Protein AF-0000000084918930 (afdb_homodimer)

Secondary structure (DSSP, 8-state):
----EEEETTEEEE--GGG--HHHHHHHHHHH-STTTT--HHHHHHHHHTSEEEEEEETTEEEEEEEEEE-SSSEEEEEEEEE-GGG-SSSHHHHHHHHHHT-GGG-S-SEEEEE-SS-HHHHHTTT-EE-S-GGGEEEEE-TTTTTGGG-/----EEEETTEEEE--GGG--HHHHHHHHHHH-STTTT--HHHHHHHHHTSEEEEEEETTEEEEEEEEEE-SSSEEEEEEEEE-GGG-SSSHHHHHHHHHHT-GGG-S-SEEEEE-SS-HHHHHTTT-EE-S-GGGEEEEE-TTTTTSTT-

Solvent-accessible surface area (backbone atoms only — not comparable to full-atom values): 16705 Å² total; per-residue (Å²): 130,85,73,48,75,51,74,59,89,63,31,36,40,30,41,47,72,86,72,56,51,61,66,61,53,44,53,45,38,27,70,71,36,84,92,37,42,44,48,49,66,68,46,50,52,43,29,56,72,40,34,54,44,38,37,29,24,51,80,84,38,76,43,30,35,34,38,34,36,49,24,54,30,44,44,36,37,50,43,75,68,48,63,42,76,92,62,58,93,69,58,53,65,59,52,53,51,48,54,55,65,63,32,80,62,55,48,76,41,34,30,37,38,38,70,50,88,83,54,62,74,64,44,44,75,73,60,32,36,69,55,89,60,51,83,31,35,35,30,32,76,38,95,58,63,42,63,71,76,75,116,132,84,73,48,74,51,75,58,88,63,31,38,40,32,41,48,71,85,72,55,50,61,66,60,53,44,53,45,36,27,70,72,36,85,91,39,41,46,50,48,66,68,46,51,51,43,28,56,73,41,34,55,44,37,38,28,25,50,81,84,38,77,43,31,35,34,36,34,37,48,24,54,30,42,43,36,36,50,42,76,70,49,62,42,76,93,61,58,92,69,59,53,66,60,52,52,51,50,55,56,65,63,33,81,63,57,49,76,41,33,31,37,38,36,71,49,88,81,54,61,73,64,43,44,76,73,60,32,36,68,55,89,60,50,82,31,36,34,29,33,75,38,94,61,64,44,64,68,80,72,118

InterPro domains:
  IPR000182 GNAT domain [PF13508] (56-130)
  IPR000182 GNAT domain [PS51186] (11-143)
  IPR016181 Acyl-CoA N-acyltransferase [SSF55729] (35-138)
  IPR053144 Putative Acetyltransferase Butenolide Biosynthesis [PTHR43233] (9-144)

pLDDT: mean 95.95, std 8.62, range [33.34, 98.94]

Foldseek 3Di:
DDKDWDDDVQKIKIQPLVLDPLVVLCVCQCPPDQQRPLPDSVNSVVQSVQWRKIFMDGNSHTFWIKTWHDPLAAEIEIDSTDGHPVPPPPCVSLVRVVCVLPPPSNPNYNYYDYDDDPPPVSCVVVVDDPDPCCVVDDDDDDSCPNVPPPD/DDKDWDDDVQKIKIQPLVLDPLVVLCVCQCPPDQQRPLPDSVNSVVQSVQWRKIFMDGNSHTFWIKTWHDPLAAEIEIDSTDGHPVPPPPCVSLVRVVCVLPPPSNPNYNDYDYDDDPPPVSCVVVVDDPDPCCVVDDDDDDSCPNVPPPD

Structure (mmCIF, N/CA/C/O backbone):
data_AF-0000000084918930-model_v1
#
loop_
_entity.id
_entity.type
_entity.pdbx_description
1 polymer 'GCN5-related N-acetyltransferase'
#
loop_
_atom_site.group_PDB
_atom_site.id
_atom_site.type_symbol
_atom_site.label_atom_id
_atom_site.label_alt_id
_atom_site.label_comp_id
_atom_site.label_asym_id
_atom_site.label_entity_id
_atom_site.label_seq_id
_atom_site.pdbx_PDB_ins_code
_atom_site.Cartn_x
_atom_site.Cartn_y
_atom_site.Cartn_z
_atom_site.occupancy
_atom_site.B_iso_or_equiv
_atom_site.auth_seq_id
_atom_site.auth_comp_id
_atom_site.auth_asym_id
_atom_site.auth_atom_id
_atom_site.pdbx_PDB_model_num
ATOM 1 N N . MET A 1 1 ? 4.453 2.381 -16.953 1 89.06 1 MET A N 1
ATOM 2 C CA . MET A 1 1 ? 5.703 1.706 -16.609 1 89.06 1 MET A CA 1
ATOM 3 C C . MET A 1 1 ? 6.109 0.72 -17.703 1 89.06 1 MET A C 1
ATOM 5 O O . MET A 1 1 ? 5.254 0.056 -18.297 1 89.06 1 MET A O 1
ATOM 9 N N . LYS A 1 2 ? 7.41 0.603 -17.906 1 93.94 2 LYS A N 1
ATOM 10 C CA . LYS A 1 2 ? 7.902 -0.313 -18.922 1 93.94 2 LYS A CA 1
ATOM 11 C C . LYS A 1 2 ? 7.66 -1.766 -18.531 1 93.94 2 LYS A C 1
ATOM 13 O O . LYS A 1 2 ? 7.902 -2.15 -17.375 1 93.94 2 LYS A O 1
ATOM 18 N N . VAL A 1 3 ? 7.133 -2.498 -19.484 1 97.25 3 VAL A N 1
ATOM 19 C CA . VAL A 1 3 ? 6.922 -3.926 -19.266 1 97.25 3 VAL A CA 1
ATOM 20 C C . VAL A 1 3 ? 8.273 -4.633 -19.125 1 97.25 3 VAL A C 1
ATOM 22 O O . VAL A 1 3 ? 9.203 -4.348 -19.891 1 97.25 3 VAL A O 1
ATOM 25 N N . ARG A 1 4 ? 8.328 -5.531 -18.156 1 98.19 4 ARG A N 1
ATOM 26 C CA . ARG A 1 4 ? 9.523 -6.34 -17.953 1 98.19 4 ARG A CA 1
ATOM 27 C C . ARG A 1 4 ? 9.195 -7.828 -18.047 1 98.19 4 ARG A C 1
ATOM 29 O O . ARG A 1 4 ? 8.156 -8.273 -17.578 1 98.19 4 ARG A O 1
ATOM 36 N N . GLU A 1 5 ? 10.117 -8.539 -18.688 1 98.12 5 GLU A N 1
ATOM 37 C CA . GLU A 1 5 ? 9.953 -9.984 -18.828 1 98.12 5 GLU A CA 1
ATOM 38 C C . GLU A 1 5 ? 11.289 -10.703 -18.703 1 98.12 5 GLU A C 1
ATOM 40 O O . GLU A 1 5 ? 12.312 -10.211 -19.188 1 98.12 5 GLU A O 1
ATOM 45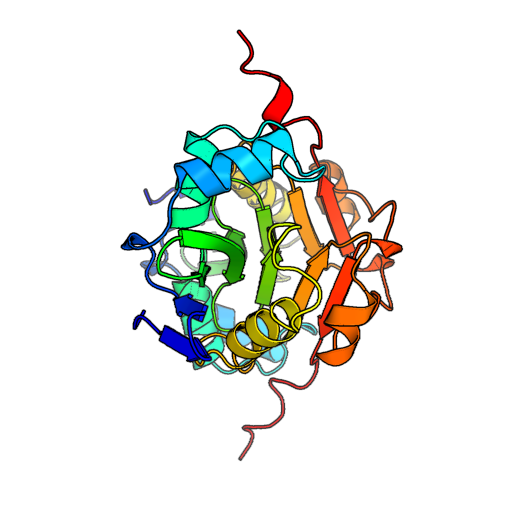 N N . THR A 1 6 ? 11.32 -11.828 -18.047 1 98.5 6 THR A N 1
ATOM 46 C CA . THR A 1 6 ? 12.484 -12.695 -17.922 1 98.5 6 THR A CA 1
ATOM 47 C C . THR A 1 6 ? 12.102 -14.156 -18.172 1 98.5 6 THR A C 1
ATOM 49 O O . THR A 1 6 ? 10.945 -14.531 -17.984 1 98.5 6 THR A O 1
ATOM 52 N N . HIS A 1 7 ? 13.062 -14.922 -18.578 1 98.25 7 HIS A N 1
ATOM 53 C CA . HIS A 1 7 ? 12.805 -16.312 -18.953 1 98.25 7 HIS A CA 1
ATOM 54 C C . HIS A 1 7 ? 13.82 -17.25 -18.312 1 98.25 7 HIS A C 1
ATOM 56 O O . HIS A 1 7 ? 14.992 -16.891 -18.172 1 98.25 7 HIS A O 1
ATOM 62 N N . ARG A 1 8 ? 13.32 -18.375 -17.891 1 97.75 8 ARG A N 1
ATOM 63 C CA . ARG A 1 8 ? 14.102 -19.547 -17.484 1 97.75 8 ARG A CA 1
ATOM 64 C C . ARG A 1 8 ? 13.539 -20.812 -18.109 1 97.75 8 ARG A C 1
ATOM 66 O O . ARG A 1 8 ? 12.57 -21.391 -17.594 1 97.75 8 ARG A O 1
ATOM 73 N N . ASN A 1 9 ? 14.211 -21.219 -19.219 1 96.69 9 ASN A N 1
ATOM 74 C CA . ASN A 1 9 ? 13.656 -22.344 -19.969 1 96.69 9 ASN A CA 1
ATOM 75 C C . ASN A 1 9 ? 12.227 -22.062 -20.438 1 96.69 9 ASN A C 1
ATOM 77 O O . ASN A 1 9 ? 11.984 -21.078 -21.156 1 96.69 9 ASN A O 1
ATOM 81 N N . ASP A 1 10 ? 11.258 -22.938 -19.984 1 97.75 10 ASP A N 1
ATOM 82 C CA . ASP A 1 10 ? 9.875 -22.812 -20.438 1 97.75 10 ASP A CA 1
ATOM 83 C C . ASP A 1 10 ? 9.07 -21.906 -19.516 1 97.75 10 ASP A C 1
ATOM 85 O O . ASP A 1 10 ? 7.859 -21.75 -19.688 1 97.75 10 ASP A O 1
ATOM 89 N N . TYR A 1 11 ? 9.766 -21.312 -18.594 1 98.75 11 TYR A N 1
ATOM 90 C CA . TYR A 1 11 ? 9.102 -20.438 -17.625 1 98.75 11 TYR A CA 1
ATOM 91 C C . TYR A 1 11 ? 9.312 -18.984 -17.984 1 98.75 11 TYR A C 1
ATOM 93 O O . TYR A 1 11 ? 10.383 -18.609 -18.469 1 98.75 11 TYR A O 1
ATOM 101 N N . THR A 1 12 ? 8.258 -18.141 -17.781 1 98.81 12 THR A N 1
ATOM 102 C CA . THR A 1 12 ? 8.32 -16.703 -18.016 1 98.81 12 THR A CA 1
ATOM 103 C C . THR A 1 12 ? 7.742 -15.938 -16.828 1 98.81 12 THR A C 1
ATOM 105 O O . THR A 1 12 ? 6.707 -16.328 -16.281 1 98.81 12 THR A O 1
ATOM 108 N N . ILE A 1 13 ? 8.414 -14.93 -16.359 1 98.88 13 ILE A N 1
ATOM 109 C CA . ILE A 1 13 ? 7.836 -13.93 -15.477 1 98.88 13 ILE A CA 1
ATOM 110 C C . ILE A 1 13 ? 7.633 -12.625 -16.25 1 98.88 13 ILE A C 1
ATOM 112 O O . ILE A 1 13 ? 8.531 -12.172 -16.969 1 98.88 13 ILE A O 1
ATOM 116 N N . SER A 1 14 ? 6.461 -12.039 -16.188 1 98.88 14 SER A N 1
ATOM 117 C CA . SER A 1 14 ? 6.156 -10.828 -16.938 1 98.88 14 SER A CA 1
ATOM 118 C C . SER A 1 14 ? 5.34 -9.844 -16.109 1 98.88 14 SER A C 1
ATOM 120 O O . SER A 1 14 ? 4.461 -10.25 -15.352 1 98.88 14 SER A O 1
ATOM 122 N N . THR A 1 15 ? 5.613 -8.531 -16.312 1 98.88 15 THR A N 1
ATOM 123 C CA . THR A 1 15 ? 4.816 -7.496 -15.672 1 98.88 15 THR A CA 1
ATOM 124 C C . THR A 1 15 ? 3.736 -6.977 -16.609 1 98.88 15 THR A C 1
ATOM 126 O O . THR A 1 15 ? 3.053 -6 -16.297 1 98.88 15 THR A O 1
ATOM 129 N N . ASP A 1 16 ? 3.602 -7.625 -17.812 1 98.19 16 ASP A N 1
ATOM 130 C CA . ASP A 1 16 ? 2.59 -7.215 -18.781 1 98.19 16 ASP A CA 1
ATOM 131 C C . ASP A 1 16 ? 1.189 -7.598 -18.312 1 98.19 16 ASP A C 1
ATOM 133 O O . ASP A 1 16 ? 0.817 -8.773 -18.344 1 98.19 16 ASP A O 1
ATOM 137 N N . LYS A 1 17 ? 0.455 -6.625 -17.969 1 97.19 17 LYS A N 1
ATOM 138 C CA . LYS A 1 17 ? -0.888 -6.848 -17.438 1 97.19 17 LYS A CA 1
ATOM 139 C C . LYS A 1 17 ? -1.775 -7.543 -18.469 1 97.19 17 LYS A C 1
ATOM 141 O O . LYS A 1 17 ? -2.68 -8.297 -18.109 1 97.19 17 LYS A O 1
ATOM 146 N N . ASN A 1 18 ? -1.502 -7.367 -19.703 1 97.06 18 ASN A N 1
ATOM 147 C CA . ASN A 1 18 ? -2.328 -7.926 -20.781 1 97.06 18 ASN A CA 1
ATOM 148 C C . ASN A 1 18 ? -2.08 -9.422 -20.953 1 97.06 18 ASN A C 1
ATOM 150 O O . ASN A 1 18 ? -2.859 -10.109 -21.609 1 97.06 18 ASN A O 1
ATOM 154 N N . LYS A 1 19 ? -1.06 -9.922 -20.391 1 98.06 19 LYS A N 1
ATOM 155 C CA . LYS A 1 19 ? -0.748 -11.344 -20.469 1 98.06 19 LYS A CA 1
ATOM 156 C C . LYS A 1 19 ? -1.455 -12.133 -19.375 1 98.06 19 LYS A C 1
ATOM 158 O O . LYS A 1 19 ? -1.524 -13.359 -19.438 1 98.06 19 LYS A O 1
ATOM 163 N N . LEU A 1 20 ? -1.936 -11.453 -18.406 1 98.88 20 LEU A N 1
ATOM 164 C CA . LEU A 1 20 ? -2.518 -12.125 -17.25 1 98.88 20 LEU A CA 1
ATOM 165 C C . LEU A 1 20 ? -3.775 -12.891 -17.625 1 98.88 20 LEU A C 1
ATOM 167 O O . LEU A 1 20 ? -4.621 -12.375 -18.359 1 98.88 20 LEU A O 1
ATOM 171 N N . ASP A 1 21 ? -3.865 -14.086 -17.25 1 98.81 21 ASP A N 1
ATOM 172 C CA . ASP A 1 21 ? -5.117 -14.836 -17.281 1 98.81 21 ASP A CA 1
ATOM 173 C C . ASP A 1 21 ? -5.961 -14.547 -16.047 1 98.81 21 ASP A C 1
ATOM 175 O O . ASP A 1 21 ? -5.977 -15.328 -15.102 1 98.81 21 ASP A O 1
ATOM 179 N N . VAL A 1 22 ? -6.734 -13.508 -16.156 1 98.81 22 VAL A N 1
ATOM 180 C CA . VAL A 1 22 ? -7.438 -12.961 -15 1 98.81 22 VAL A CA 1
ATOM 181 C C . VAL A 1 22 ? -8.414 -14 -14.453 1 98.81 22 VAL A C 1
ATOM 183 O O . VAL A 1 22 ? -8.562 -14.133 -13.234 1 98.81 2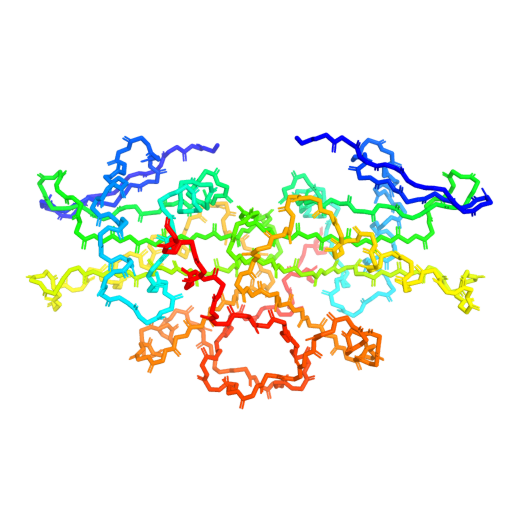2 VAL A O 1
ATOM 186 N N . LEU A 1 23 ? -9.023 -14.742 -15.297 1 98.62 23 LEU A N 1
ATOM 187 C CA . LEU A 1 23 ? -9.984 -15.75 -14.852 1 98.62 23 LEU A CA 1
ATOM 188 C C . LEU A 1 23 ? -9.289 -16.859 -14.078 1 98.62 23 LEU A C 1
ATOM 190 O O . LEU A 1 23 ? -9.805 -17.344 -13.062 1 98.62 23 LEU A O 1
ATOM 194 N N . SER A 1 24 ? -8.141 -17.312 -14.531 1 98.62 24 SER A N 1
ATOM 195 C CA . SER A 1 24 ? -7.387 -18.344 -13.812 1 98.62 24 SER A CA 1
ATOM 196 C C . SER A 1 24 ? -6.902 -17.828 -12.461 1 98.62 24 SER A C 1
ATOM 198 O O . SER A 1 24 ? -6.945 -18.547 -11.469 1 98.62 24 SER A O 1
ATOM 200 N N . ILE A 1 25 ? -6.422 -16.609 -12.398 1 98.88 25 ILE A N 1
ATOM 201 C CA . ILE A 1 25 ? -6.004 -15.984 -11.141 1 98.88 25 ILE A CA 1
ATOM 202 C C . ILE A 1 25 ? -7.191 -15.914 -10.188 1 98.88 25 ILE A C 1
ATOM 204 O O . ILE A 1 25 ? -7.078 -16.281 -9.008 1 98.88 25 ILE A O 1
ATOM 208 N N . HIS A 1 26 ? -8.328 -15.469 -10.766 1 98.81 26 HIS A N 1
ATOM 209 C CA . HIS A 1 26 ? -9.539 -15.367 -9.961 1 98.81 26 HIS A CA 1
ATOM 210 C C . HIS A 1 26 ? -9.93 -16.719 -9.383 1 98.81 26 HIS A C 1
ATOM 212 O O . HIS A 1 26 ? -10.227 -16.828 -8.188 1 98.81 26 HIS A O 1
ATOM 218 N N . LYS A 1 27 ? -9.945 -17.734 -10.219 1 98.44 27 LYS A N 1
ATOM 219 C CA . LYS A 1 27 ? -10.32 -19.078 -9.797 1 98.44 27 LYS A CA 1
ATOM 220 C C . LYS A 1 27 ? -9.445 -19.547 -8.641 1 98.44 27 LYS A C 1
ATOM 222 O O . LYS A 1 27 ? -9.945 -20.094 -7.652 1 98.44 27 LYS A O 1
ATOM 227 N N . PHE A 1 28 ? -8.203 -19.359 -8.758 1 98.56 28 PHE A N 1
ATOM 228 C CA . PHE A 1 28 ? -7.285 -19.812 -7.715 1 98.56 28 PHE A CA 1
ATOM 229 C C . PHE A 1 28 ? -7.496 -19.016 -6.434 1 98.56 28 PHE A C 1
ATOM 231 O O . PHE A 1 28 ? -7.703 -19.594 -5.363 1 98.56 28 PHE A O 1
ATOM 238 N N . LEU A 1 29 ? -7.488 -17.641 -6.504 1 98.25 29 LEU A N 1
ATOM 239 C CA . LEU A 1 29 ? -7.582 -16.781 -5.324 1 98.25 29 LEU A CA 1
ATOM 240 C C . LEU A 1 29 ? -8.93 -16.969 -4.629 1 98.25 29 LEU A C 1
ATOM 242 O O . LEU A 1 29 ? -8.984 -17.109 -3.406 1 98.25 29 LEU A O 1
ATOM 246 N N . ALA A 1 30 ? -9.977 -17.047 -5.371 1 97.88 30 ALA A N 1
ATOM 247 C CA . ALA A 1 30 ? -11.336 -17.078 -4.824 1 97.88 30 ALA A CA 1
ATOM 248 C C . ALA A 1 30 ? -11.625 -18.438 -4.18 1 97.88 30 ALA A C 1
ATOM 250 O O . ALA A 1 30 ? -12.438 -18.516 -3.256 1 97.88 30 ALA A O 1
ATOM 251 N N . ASN A 1 31 ? -10.844 -19.484 -4.652 1 97.38 31 ASN A N 1
ATOM 252 C CA . ASN A 1 31 ? -11.289 -20.812 -4.242 1 97.38 31 ASN A CA 1
ATOM 253 C C . ASN A 1 31 ? -10.195 -21.562 -3.488 1 97.38 31 ASN A C 1
ATOM 255 O O . ASN A 1 31 ? -10.461 -22.562 -2.812 1 97.38 31 ASN A O 1
ATOM 259 N N . GLN A 1 32 ? -9.016 -21.109 -3.576 1 96.31 32 GLN A N 1
ATOM 260 C CA . GLN A 1 32 ? -7.941 -21.953 -3.045 1 96.31 32 GLN A CA 1
ATOM 261 C C . GLN A 1 32 ? -7.098 -21.172 -2.033 1 96.31 32 GLN A C 1
ATOM 263 O O . GLN A 1 32 ? -6.082 -21.688 -1.55 1 96.31 32 GLN A O 1
ATOM 268 N N . THR A 1 33 ? -7.469 -19.984 -1.739 1 94.56 33 THR A N 1
ATOM 269 C CA . THR A 1 33 ? -6.711 -19.219 -0.756 1 94.56 33 THR A CA 1
ATOM 270 C C . THR A 1 33 ? -7.609 -18.781 0.396 1 94.56 33 THR A C 1
ATOM 272 O O . THR A 1 33 ? -8.797 -18.531 0.201 1 94.56 33 THR A O 1
ATOM 275 N N . ASP A 1 34 ? -7.043 -18.625 1.544 1 91.38 34 ASP A N 1
ATOM 276 C CA . ASP A 1 34 ? -7.777 -18.156 2.717 1 91.38 34 ASP A CA 1
ATOM 277 C C . ASP A 1 34 ? -7.949 -16.641 2.697 1 91.38 34 ASP A C 1
ATOM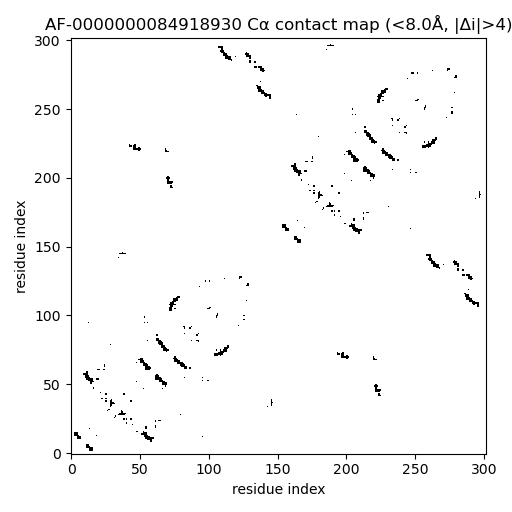 279 O O . ASP A 1 34 ? -9.008 -16.125 3.049 1 91.38 34 ASP A O 1
ATOM 283 N N . TRP A 1 35 ? -7.008 -15.891 2.188 1 91.62 35 TRP A N 1
ATOM 284 C CA . TRP A 1 35 ? -6.988 -14.438 2.301 1 91.62 35 TRP A CA 1
ATOM 285 C C . TRP A 1 35 ? -7.887 -13.797 1.246 1 91.62 35 TRP A C 1
ATOM 287 O O . TRP A 1 35 ? -8.344 -12.664 1.415 1 91.62 35 TRP A O 1
ATOM 297 N N . ALA A 1 36 ? -8.117 -14.492 0.178 1 95.75 36 ALA A N 1
ATOM 298 C CA . ALA A 1 36 ? -8.883 -13.898 -0.909 1 95.75 36 ALA A CA 1
ATOM 299 C C . ALA A 1 36 ? -10.094 -14.766 -1.264 1 95.75 36 ALA A C 1
ATOM 301 O O . ALA A 1 36 ? -10.656 -14.641 -2.355 1 95.75 36 ALA A O 1
ATOM 302 N N . ASN A 1 37 ? -10.422 -15.641 -0.371 1 96.44 37 ASN A N 1
ATOM 303 C CA . ASN A 1 37 ? -11.547 -16.547 -0.614 1 96.44 37 ASN A CA 1
ATOM 304 C C . ASN A 1 37 ? -12.82 -15.773 -0.944 1 96.44 37 ASN A C 1
ATOM 306 O O . ASN A 1 37 ? -13.203 -14.859 -0.215 1 96.44 37 ASN A O 1
ATOM 310 N N . GLY A 1 38 ? -13.398 -16.062 -2.096 1 97.44 38 GLY A N 1
ATOM 311 C CA . GLY A 1 38 ? -14.664 -15.461 -2.486 1 97.44 38 GLY A CA 1
ATOM 312 C C . GLY A 1 38 ? -14.5 -14.078 -3.096 1 97.44 38 GLY A C 1
ATOM 313 O O . GLY A 1 38 ? -15.484 -13.383 -3.352 1 97.44 38 GLY A O 1
ATOM 314 N N . ILE A 1 39 ? -13.32 -13.625 -3.385 1 98.12 39 ILE A N 1
ATOM 315 C CA . ILE A 1 39 ? -13.117 -12.297 -3.957 1 98.12 39 ILE A CA 1
ATOM 316 C C . ILE A 1 39 ? -13.922 -12.164 -5.246 1 98.12 39 ILE A C 1
ATOM 318 O O . ILE A 1 39 ? -13.828 -13.008 -6.137 1 98.12 39 ILE A O 1
ATOM 322 N N . PRO A 1 40 ? -14.742 -11.141 -5.32 1 98.38 40 PRO A N 1
ATOM 323 C CA . PRO A 1 40 ? -15.469 -10.93 -6.574 1 98.38 40 PRO A CA 1
ATOM 324 C C . PRO A 1 40 ? -14.539 -10.641 -7.75 1 98.38 40 PRO A C 1
ATOM 326 O O . PRO A 1 40 ? -13.5 -9.992 -7.578 1 98.38 40 PRO A O 1
ATOM 329 N N . LEU A 1 41 ? -14.93 -11.062 -8.906 1 98.31 41 LEU A N 1
ATOM 330 C CA . LEU A 1 41 ? -14.125 -10.883 -10.109 1 98.31 41 LEU A CA 1
ATOM 331 C C . LEU A 1 41 ? -13.844 -9.406 -10.352 1 98.31 41 LEU A C 1
ATOM 333 O O . LEU A 1 41 ? -12.711 -9.031 -10.688 1 98.31 41 LEU A O 1
ATOM 337 N N . ASN A 1 42 ? -14.852 -8.57 -10.141 1 98.25 42 ASN A N 1
ATOM 338 C CA . ASN A 1 42 ? -14.664 -7.145 -10.383 1 98.25 42 ASN A CA 1
ATOM 339 C C . ASN A 1 42 ? -13.68 -6.527 -9.391 1 98.25 42 ASN A C 1
ATOM 341 O O . ASN A 1 42 ? -12.922 -5.625 -9.742 1 98.25 42 ASN A O 1
ATOM 345 N N . THR A 1 43 ? -13.703 -6.969 -8.156 1 98.44 43 THR A N 1
ATOM 346 C CA . THR A 1 43 ? -12.734 -6.527 -7.156 1 98.44 43 THR A CA 1
ATOM 347 C C . THR A 1 43 ? -11.312 -6.891 -7.578 1 98.44 43 THR A C 1
ATOM 349 O O . THR A 1 43 ? -10.414 -6.055 -7.527 1 98.44 43 THR A O 1
ATOM 352 N N . LEU A 1 44 ? -11.148 -8.125 -8.023 1 98.69 44 LEU A N 1
ATOM 353 C CA . LEU A 1 44 ? -9.836 -8.57 -8.477 1 98.69 44 LEU A CA 1
ATOM 354 C C . LEU A 1 44 ? -9.375 -7.758 -9.68 1 98.69 44 LEU A C 1
ATOM 356 O O . LEU A 1 44 ? -8.219 -7.332 -9.742 1 98.69 44 LEU A O 1
ATOM 360 N N . LYS A 1 45 ? -10.258 -7.523 -10.625 1 98.69 45 LYS A N 1
ATOM 361 C CA . LYS A 1 45 ? -9.906 -6.75 -11.812 1 98.69 45 LYS A CA 1
ATOM 362 C C . LYS A 1 45 ? -9.438 -5.348 -11.438 1 98.69 45 LYS A C 1
ATOM 364 O O . LYS A 1 45 ? -8.422 -4.867 -11.953 1 98.69 45 LYS A O 1
ATOM 369 N N . THR A 1 46 ? -10.156 -4.715 -10.555 1 98.5 46 THR A N 1
ATOM 370 C CA . THR A 1 46 ? -9.766 -3.387 -10.086 1 98.5 46 THR A CA 1
ATOM 371 C C . THR A 1 46 ? -8.414 -3.434 -9.383 1 98.5 46 THR A C 1
ATOM 373 O O . THR A 1 46 ? -7.574 -2.553 -9.578 1 98.5 46 THR A O 1
ATOM 376 N N . SER A 1 47 ? -8.234 -4.48 -8.539 1 98.62 47 SER A N 1
ATOM 377 C CA . SER A 1 47 ? -6.969 -4.613 -7.824 1 98.62 47 SER A CA 1
ATOM 378 C C . SER A 1 47 ? -5.805 -4.777 -8.797 1 98.62 47 SER A C 1
ATOM 380 O O . SER A 1 47 ? -4.75 -4.16 -8.617 1 98.62 47 SER A O 1
ATOM 382 N N . ILE A 1 48 ? -5.977 -5.582 -9.828 1 98.62 48 ILE A N 1
ATOM 383 C CA . ILE A 1 48 ? -4.949 -5.809 -10.844 1 98.62 48 ILE A CA 1
ATOM 384 C C . ILE A 1 48 ? -4.652 -4.508 -11.578 1 98.62 48 ILE A C 1
ATOM 386 O O . ILE A 1 48 ? -3.488 -4.16 -11.789 1 98.62 48 ILE A O 1
ATOM 390 N N . GLU A 1 49 ? -5.684 -3.729 -11.875 1 98.19 49 GLU A N 1
ATOM 391 C CA . GLU A 1 49 ? -5.543 -2.488 -12.633 1 98.19 49 GLU A CA 1
ATOM 392 C C . GLU A 1 49 ? -4.73 -1.456 -11.852 1 98.19 49 GLU A C 1
ATOM 394 O O . GLU A 1 49 ? -4.062 -0.606 -12.445 1 98.19 49 GLU A O 1
ATOM 399 N N . ASN A 1 50 ? -4.754 -1.553 -10.586 1 98.19 50 ASN A N 1
ATOM 400 C CA . ASN A 1 50 ? -4.148 -0.516 -9.75 1 98.19 50 ASN A CA 1
ATOM 401 C C . ASN A 1 50 ? -2.955 -1.051 -8.969 1 98.19 50 ASN A C 1
ATOM 403 O O . ASN A 1 50 ? -2.643 -0.55 -7.887 1 98.19 50 ASN A O 1
ATOM 407 N N . SER A 1 51 ? -2.334 -2.076 -9.5 1 98.56 51 SER A N 1
ATOM 408 C CA . SER A 1 51 ? -1.14 -2.67 -8.906 1 98.56 51 SER A CA 1
ATOM 409 C C . SER A 1 51 ? -0.074 -2.939 -9.969 1 98.56 51 SER A C 1
ATOM 411 O O . SER A 1 51 ? -0.359 -2.902 -11.164 1 98.56 51 SER A O 1
ATOM 413 N N . LEU A 1 52 ? 1.184 -3.059 -9.523 1 98.75 52 LEU A N 1
ATOM 414 C CA . LEU A 1 52 ? 2.219 -3.689 -10.336 1 98.75 52 LEU A CA 1
ATOM 415 C C . LEU A 1 52 ? 2.143 -5.211 -10.227 1 98.75 52 LEU A C 1
ATOM 417 O O . LEU A 1 52 ? 2.277 -5.766 -9.133 1 98.75 52 LEU A O 1
ATOM 421 N N . ASN A 1 53 ? 1.887 -5.84 -11.367 1 98.88 53 ASN A N 1
ATOM 422 C CA . ASN A 1 53 ? 1.608 -7.27 -11.375 1 98.88 53 ASN A CA 1
ATOM 423 C C . ASN A 1 53 ? 2.779 -8.07 -11.945 1 98.88 53 ASN A C 1
ATOM 425 O O . ASN A 1 53 ? 3.424 -7.633 -12.898 1 98.88 53 ASN A O 1
ATOM 429 N N . PHE A 1 54 ? 3.002 -9.219 -11.375 1 98.94 54 PHE A N 1
ATOM 430 C CA . PHE A 1 54 ? 3.945 -10.211 -11.875 1 98.94 54 PHE A CA 1
ATOM 431 C C . PHE A 1 54 ? 3.242 -11.539 -12.148 1 98.94 54 PHE A C 1
ATOM 433 O O . PHE A 1 54 ? 2.805 -12.219 -11.219 1 98.94 54 PHE A O 1
ATOM 440 N N . GLY A 1 55 ? 3.105 -11.82 -13.391 1 98.88 55 GLY A N 1
ATOM 441 C CA . GLY A 1 55 ? 2.631 -13.141 -13.773 1 98.88 55 GLY A CA 1
ATOM 442 C C . GLY A 1 55 ? 3.752 -14.141 -13.992 1 98.88 55 GLY A C 1
ATOM 443 O O . GLY A 1 55 ? 4.809 -13.789 -14.531 1 98.88 55 GLY A O 1
ATOM 444 N N . LEU A 1 56 ? 3.574 -15.312 -13.539 1 98.94 56 LEU A N 1
ATOM 445 C CA . LEU A 1 56 ? 4.465 -16.438 -13.789 1 98.94 56 LEU A CA 1
ATOM 446 C C . LEU A 1 56 ? 3.799 -17.469 -14.703 1 98.94 56 LEU A C 1
ATOM 448 O O . LEU A 1 56 ? 2.66 -17.875 -14.453 1 98.94 56 LEU A O 1
ATOM 452 N N . TYR A 1 57 ? 4.508 -17.875 -15.734 1 98.88 57 TYR A N 1
ATOM 453 C CA . TYR A 1 57 ? 3.924 -18.703 -16.781 1 98.88 57 TYR A CA 1
ATOM 454 C C . TYR A 1 57 ? 4.812 -19.906 -17.078 1 98.88 57 TYR A C 1
ATOM 456 O O . TYR A 1 57 ? 6.043 -19.797 -17.016 1 98.88 57 TYR A O 1
ATOM 464 N N . TYR A 1 58 ? 4.207 -21.031 -17.344 1 98.75 58 TYR A N 1
ATOM 465 C CA . TYR A 1 58 ? 4.824 -22.188 -17.984 1 98.75 58 TYR A CA 1
ATOM 466 C C . TYR A 1 58 ? 4.258 -22.406 -19.391 1 98.75 58 TYR A C 1
ATOM 468 O O . TYR A 1 58 ? 3.07 -22.703 -19.547 1 98.75 58 TYR A O 1
ATOM 476 N N . LYS A 1 59 ? 5.043 -22.297 -20.453 1 97.62 59 LYS A N 1
ATOM 477 C CA . LYS A 1 59 ? 4.586 -22.422 -21.828 1 97.62 59 LYS A CA 1
ATOM 478 C C . LYS A 1 59 ? 3.328 -21.594 -22.062 1 97.62 59 LYS A C 1
ATOM 480 O O . LYS A 1 59 ? 2.336 -22.094 -22.594 1 97.62 59 LYS A O 1
ATOM 485 N N . ASN A 1 60 ? 3.246 -20.391 -21.531 1 95.75 60 ASN A N 1
ATOM 486 C CA . ASN A 1 60 ? 2.234 -19.359 -21.719 1 95.75 60 ASN A CA 1
ATOM 487 C C . ASN A 1 60 ? 0.997 -19.609 -20.875 1 95.75 60 ASN A C 1
ATOM 489 O O . ASN A 1 60 ? 0.015 -18.875 -20.953 1 95.75 60 ASN A O 1
ATOM 493 N N . LYS A 1 61 ? 1.089 -20.641 -20.062 1 98.25 61 LYS A N 1
ATOM 494 C CA . LYS A 1 61 ? 0.018 -20.906 -19.109 1 98.25 61 LYS A CA 1
ATOM 495 C C . LYS A 1 61 ? 0.293 -20.203 -17.781 1 98.25 61 LYS A C 1
ATOM 497 O O . LYS A 1 61 ? 1.386 -20.328 -17.219 1 98.25 61 LYS A O 1
ATOM 502 N N . GLN A 1 62 ? -0.708 -19.5 -17.266 1 98.75 62 GLN A N 1
ATOM 503 C CA . GLN A 1 62 ? -0.592 -18.844 -15.961 1 98.75 62 GLN A CA 1
ATOM 504 C C . GLN A 1 62 ? -0.456 -19.859 -14.836 1 98.75 62 GLN A C 1
ATOM 506 O O . GLN A 1 62 ? -1.37 -20.656 -14.594 1 98.75 62 GLN A O 1
ATOM 511 N N . ILE A 1 63 ? 0.713 -19.859 -14.086 1 98.88 63 ILE A N 1
ATOM 512 C CA . ILE A 1 63 ? 0.907 -20.859 -13.047 1 98.88 63 ILE A CA 1
ATOM 513 C C . ILE A 1 63 ? 1.235 -20.172 -11.719 1 98.88 63 ILE A C 1
ATOM 515 O O . ILE A 1 63 ? 1.4 -20.844 -10.695 1 98.88 63 ILE A O 1
ATOM 519 N N . GLY A 1 64 ? 1.333 -18.812 -11.719 1 98.81 64 GLY A N 1
ATOM 520 C CA . GLY A 1 64 ? 1.641 -18.047 -10.523 1 98.81 64 GLY A CA 1
ATOM 521 C C . GLY A 1 64 ? 1.363 -16.562 -10.68 1 98.81 64 GLY A C 1
ATOM 522 O O . GLY A 1 64 ? 1.103 -16.078 -11.789 1 98.81 64 GLY A O 1
ATOM 523 N N . PHE A 1 65 ? 1.49 -15.906 -9.633 1 98.88 65 PHE A N 1
ATOM 524 C CA . PHE A 1 65 ? 1.093 -14.508 -9.609 1 98.88 65 PHE A CA 1
ATOM 525 C C . PHE A 1 65 ? 1.657 -13.805 -8.383 1 98.88 65 PHE A C 1
ATOM 527 O O . PHE A 1 65 ? 1.961 -14.445 -7.375 1 98.88 65 PHE A O 1
ATOM 534 N N . ALA A 1 66 ? 1.908 -12.57 -8.398 1 98.81 66 ALA A N 1
ATOM 535 C CA . ALA A 1 66 ? 2.203 -11.664 -7.293 1 98.81 66 ALA A CA 1
ATOM 536 C C . ALA A 1 66 ? 1.801 -10.227 -7.637 1 98.81 66 ALA A C 1
ATOM 538 O O . ALA A 1 66 ? 1.849 -9.828 -8.805 1 98.81 66 ALA A O 1
ATOM 539 N N . ARG A 1 67 ? 1.439 -9.523 -6.641 1 98.25 67 ARG A N 1
ATOM 5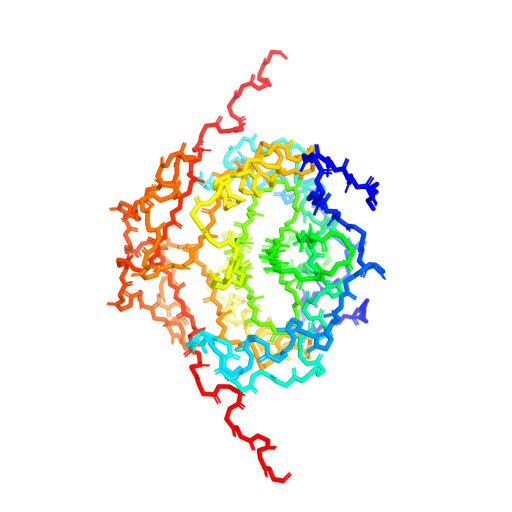40 C CA . ARG A 1 67 ? 0.997 -8.148 -6.859 1 98.25 67 ARG A CA 1
ATOM 541 C C . ARG A 1 67 ? 1.656 -7.199 -5.867 1 98.25 67 ARG A C 1
ATOM 543 O O . ARG A 1 67 ? 1.812 -7.531 -4.688 1 98.25 67 ARG A O 1
ATOM 550 N N . ILE A 1 68 ? 1.999 -5.996 -6.328 1 98.88 68 ILE A N 1
ATOM 551 C CA . ILE A 1 68 ? 2.621 -4.965 -5.508 1 98.88 68 ILE A CA 1
ATOM 552 C C . ILE A 1 68 ? 1.751 -3.711 -5.512 1 98.88 68 ILE A C 1
ATOM 554 O O . ILE A 1 68 ? 1.398 -3.193 -6.57 1 98.88 68 ILE A O 1
ATOM 558 N N . ILE A 1 69 ? 1.348 -3.307 -4.398 1 98.88 69 ILE A N 1
ATOM 559 C CA . ILE A 1 69 ? 0.748 -1.994 -4.184 1 98.88 69 ILE A CA 1
ATOM 560 C C . ILE A 1 69 ? 1.795 -1.032 -3.627 1 98.88 69 ILE A C 1
ATOM 562 O O . ILE A 1 69 ? 2.357 -1.27 -2.555 1 98.88 69 ILE A O 1
ATOM 566 N N . SER A 1 70 ? 2.098 0.077 -4.363 1 98.88 70 SER A N 1
ATOM 567 C CA . SER A 1 70 ? 3.217 0.931 -3.98 1 98.88 70 SER A CA 1
ATOM 568 C C . SER A 1 70 ? 3.043 2.346 -4.52 1 98.88 70 SER A C 1
ATOM 570 O O . SER A 1 70 ? 2.312 2.561 -5.492 1 98.88 70 SER A O 1
ATOM 572 N N . ASP A 1 71 ? 3.617 3.246 -3.863 1 98.75 71 ASP A N 1
ATOM 573 C CA . ASP A 1 71 ? 3.803 4.586 -4.41 1 98.75 71 ASP A CA 1
ATOM 574 C C . ASP A 1 71 ? 5.105 4.68 -5.203 1 98.75 71 ASP A C 1
ATOM 576 O O . ASP A 1 71 ? 5.488 5.762 -5.656 1 98.75 71 ASP A O 1
ATOM 580 N N . PHE A 1 72 ? 5.863 3.592 -5.227 1 98.69 72 PHE A N 1
ATOM 581 C CA . PHE A 1 72 ? 7.066 3.41 -6.031 1 98.69 72 PHE A CA 1
ATOM 582 C C . PHE A 1 72 ? 8.188 4.316 -5.543 1 98.69 72 PHE A C 1
ATOM 584 O O . PHE A 1 72 ? 9.094 4.656 -6.305 1 98.69 72 PHE A O 1
ATOM 591 N N . SER A 1 73 ? 8.102 4.695 -4.258 1 98.25 73 SER A N 1
ATOM 592 C CA . SER A 1 73 ? 9.188 5.531 -3.768 1 98.25 73 SER A CA 1
ATOM 593 C C . SER A 1 73 ? 9.391 5.355 -2.266 1 98.25 73 SER A C 1
ATOM 595 O O . SER A 1 73 ? 10.508 5.496 -1.759 1 98.25 73 SER A O 1
ATOM 597 N N . THR A 1 74 ? 8.336 4.984 -1.494 1 98.44 74 THR A N 1
ATOM 598 C CA . THR A 1 74 ? 8.492 4.957 -0.045 1 98.44 74 THR A CA 1
ATOM 599 C C . THR A 1 74 ? 8.078 3.6 0.518 1 98.44 74 THR A C 1
ATOM 601 O O . THR A 1 74 ? 8.797 3.021 1.34 1 98.44 74 THR A O 1
ATOM 604 N N . ILE A 1 75 ? 6.934 3.09 0.061 1 98.62 75 ILE A N 1
ATOM 605 C CA . ILE A 1 75 ? 6.355 1.9 0.679 1 98.62 75 ILE A CA 1
ATOM 606 C C . ILE A 1 75 ? 5.82 0.966 -0.404 1 98.62 75 ILE A C 1
ATOM 608 O O . ILE A 1 75 ? 5.324 1.422 -1.436 1 98.62 75 ILE A O 1
ATOM 612 N N . ALA A 1 76 ? 5.926 -0.353 -0.162 1 98.88 76 ALA A N 1
ATOM 613 C CA . ALA A 1 76 ? 5.281 -1.365 -0.998 1 98.88 76 ALA A CA 1
ATOM 614 C C . ALA A 1 76 ? 4.625 -2.445 -0.144 1 98.88 76 ALA A C 1
ATOM 616 O O . ALA A 1 76 ? 5.18 -2.859 0.878 1 98.88 76 ALA A O 1
ATOM 617 N N . TYR A 1 77 ? 3.475 -2.834 -0.542 1 98.94 77 TYR A N 1
ATOM 618 C CA . TYR A 1 77 ? 2.809 -4.027 -0.035 1 98.94 77 TYR A CA 1
ATOM 619 C C . TYR A 1 77 ? 2.857 -5.156 -1.06 1 98.94 77 TYR A C 1
ATOM 621 O O . TYR A 1 77 ? 2.529 -4.953 -2.23 1 98.94 77 TYR 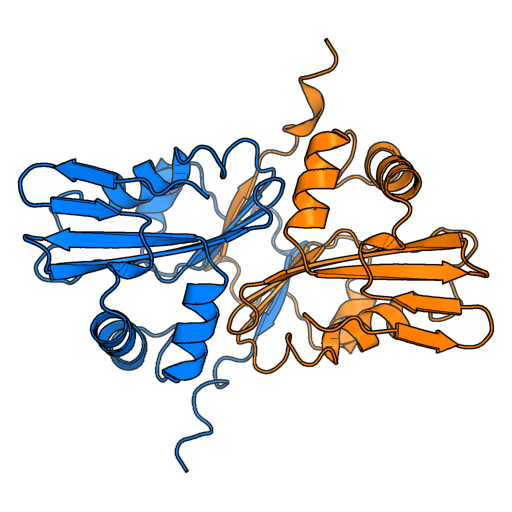A O 1
ATOM 629 N N . LEU A 1 78 ? 3.355 -6.273 -0.636 1 98.81 78 LEU A N 1
ATOM 630 C CA . LEU A 1 78 ? 3.422 -7.477 -1.456 1 98.81 78 LEU A CA 1
ATOM 631 C C . LEU A 1 78 ? 2.311 -8.453 -1.082 1 98.81 78 LEU A C 1
ATOM 633 O O . LEU A 1 78 ? 2.176 -8.828 0.084 1 98.81 78 LEU A O 1
ATOM 637 N N . GLY A 1 79 ? 1.478 -8.859 -2.107 1 97.69 79 GLY A N 1
ATOM 638 C CA . GLY A 1 79 ? 0.381 -9.773 -1.814 1 97.69 79 GLY A CA 1
ATOM 639 C C . GLY A 1 79 ? 0.01 -10.656 -2.988 1 97.69 79 GLY A C 1
ATOM 640 O O . GLY A 1 79 ? 0.575 -10.523 -4.078 1 97.69 79 GLY A O 1
ATOM 641 N N . ASP A 1 80 ? -0.821 -11.641 -2.666 1 97.75 80 ASP A N 1
ATOM 642 C CA . ASP A 1 80 ? -1.439 -12.555 -3.621 1 97.75 80 ASP A CA 1
ATOM 643 C C . ASP A 1 80 ? -0.39 -13.43 -4.305 1 97.75 80 ASP A C 1
ATOM 645 O O . ASP A 1 80 ? -0.495 -13.711 -5.5 1 97.75 80 ASP A O 1
ATOM 649 N N . VAL A 1 81 ? 0.611 -13.727 -3.568 1 98 81 VAL A N 1
ATOM 650 C CA . VAL A 1 81 ? 1.686 -14.555 -4.117 1 98 81 VAL A CA 1
ATOM 651 C C . VAL A 1 81 ? 1.268 -16.016 -4.113 1 98 81 VAL A C 1
ATOM 653 O O . VAL A 1 81 ? 0.906 -16.562 -3.066 1 98 81 VAL A O 1
ATOM 656 N N . TYR A 1 82 ? 1.344 -16.625 -5.324 1 97.88 82 TYR A N 1
ATOM 657 C CA . TYR A 1 82 ? 1.11 -18.062 -5.34 1 97.88 82 TYR A CA 1
ATOM 658 C C . TYR A 1 82 ? 1.815 -18.719 -6.523 1 97.88 82 TYR A C 1
ATOM 660 O O . TYR A 1 82 ? 2.168 -18.031 -7.496 1 97.88 82 TYR A O 1
ATOM 668 N N . ILE A 1 83 ? 2.102 -19.922 -6.395 1 98.06 83 ILE A N 1
ATOM 669 C CA . ILE A 1 83 ? 2.504 -20.844 -7.441 1 98.06 83 ILE A CA 1
ATOM 670 C C . ILE A 1 83 ? 1.619 -22.094 -7.391 1 98.06 83 ILE A C 1
ATOM 672 O O . ILE A 1 83 ? 1.376 -22.641 -6.316 1 98.06 83 ILE A O 1
ATOM 676 N N . LEU A 1 84 ? 1.087 -22.516 -8.547 1 98.31 84 LEU A N 1
ATOM 677 C CA . LEU A 1 84 ? 0.28 -23.734 -8.57 1 98.31 84 LEU A CA 1
ATOM 678 C C . LEU A 1 84 ? 1.065 -24.922 -8.031 1 98.31 84 LEU A C 1
ATOM 680 O O . LEU A 1 84 ? 2.262 -25.062 -8.297 1 98.31 84 LEU A O 1
ATOM 684 N N . LYS A 1 85 ? 0.355 -25.75 -7.367 1 97.31 85 LYS A N 1
ATOM 685 C CA . LYS A 1 85 ? 0.951 -26.859 -6.621 1 97.31 85 LYS A CA 1
ATOM 686 C C . LYS A 1 85 ? 1.821 -27.734 -7.527 1 97.31 85 LYS A C 1
ATOM 688 O O . LYS A 1 85 ? 2.932 -28.109 -7.152 1 97.31 85 LYS A O 1
ATOM 693 N N . GLU A 1 86 ? 1.391 -28 -8.734 1 97.38 86 GLU A N 1
ATOM 694 C CA . GLU A 1 86 ? 2.062 -28.906 -9.672 1 97.38 86 GLU A CA 1
ATOM 695 C C . GLU A 1 86 ? 3.412 -28.328 -10.102 1 97.38 86 GLU A C 1
ATOM 697 O O . GLU A 1 86 ? 4.254 -29.062 -10.641 1 97.38 86 GLU A O 1
ATOM 702 N N . TYR A 1 87 ? 3.646 -27.094 -9.805 1 98.06 87 TYR A N 1
ATOM 703 C CA . TYR A 1 87 ? 4.855 -26.453 -10.312 1 98.06 87 TYR A CA 1
ATOM 704 C C . TYR A 1 87 ? 5.777 -26.062 -9.164 1 98.06 87 TYR A C 1
ATOM 706 O O . TYR A 1 87 ? 6.789 -25.391 -9.375 1 98.06 87 TYR A O 1
ATOM 714 N N . ARG A 1 88 ? 5.453 -26.453 -7.984 1 96.69 88 ARG A N 1
ATOM 715 C CA . ARG A 1 88 ? 6.238 -26.094 -6.812 1 96.69 88 ARG A CA 1
ATOM 716 C C . ARG A 1 88 ? 7.469 -26.984 -6.676 1 96.69 88 ARG A C 1
ATOM 718 O O . ARG A 1 88 ? 7.602 -27.969 -7.395 1 96.69 88 ARG A O 1
ATOM 725 N N . GLY A 1 89 ? 8.414 -26.484 -5.875 1 95.5 89 GLY A N 1
ATOM 726 C CA . GLY A 1 89 ? 9.625 -27.25 -5.648 1 95.5 89 GLY A CA 1
ATOM 727 C C . GLY A 1 89 ? 10.672 -27.062 -6.734 1 95.5 89 GLY A C 1
ATOM 728 O O . GLY A 1 89 ? 11.609 -27.859 -6.844 1 95.5 89 GLY A O 1
ATOM 729 N N . LYS A 1 90 ? 10.547 -26.062 -7.547 1 96.69 90 LYS A N 1
ATOM 730 C CA . LYS A 1 90 ? 11.445 -25.828 -8.672 1 96.69 90 LYS A CA 1
ATOM 731 C C . LYS A 1 90 ? 12.164 -24.484 -8.539 1 96.69 90 LYS A C 1
ATOM 733 O O . LYS A 1 90 ? 12.766 -24 -9.5 1 96.69 90 LYS A O 1
ATOM 738 N N . GLY A 1 91 ? 12.008 -23.844 -7.387 1 96.94 91 GLY A N 1
ATOM 739 C CA . GLY A 1 91 ? 12.68 -22.578 -7.148 1 96.94 91 GLY A CA 1
ATOM 740 C C . GLY A 1 91 ? 11.969 -21.391 -7.789 1 96.94 91 GLY A C 1
ATOM 741 O O . GLY A 1 91 ? 12.547 -20.312 -7.918 1 96.94 91 GLY A O 1
ATOM 742 N N . LEU A 1 92 ? 10.758 -21.609 -8.164 1 98.31 92 LEU A N 1
ATOM 743 C CA . LEU A 1 92 ? 10.039 -20.578 -8.914 1 98.31 92 LEU A CA 1
ATOM 744 C C . LEU A 1 92 ? 9.625 -19.438 -8 1 98.31 92 LEU A C 1
ATOM 746 O O . LEU A 1 92 ? 9.617 -18.266 -8.414 1 98.31 92 LEU A O 1
ATOM 750 N N . SER A 1 93 ? 9.258 -19.734 -6.797 1 97.56 93 SER A N 1
ATOM 751 C CA . SER A 1 93 ? 8.898 -18.672 -5.859 1 97.56 93 SER A CA 1
ATOM 752 C C . SER A 1 93 ? 10.078 -17.75 -5.574 1 97.56 93 SER A C 1
ATOM 754 O O . SER A 1 93 ? 9.938 -16.531 -5.574 1 97.56 93 SER A O 1
ATOM 756 N N . LYS A 1 94 ? 11.203 -18.359 -5.344 1 97.81 94 LYS A N 1
ATOM 757 C CA . LYS A 1 94 ? 12.414 -17.578 -5.121 1 97.81 94 LYS A CA 1
ATOM 758 C C . LYS A 1 94 ? 12.727 -16.688 -6.324 1 97.81 94 LYS A C 1
ATOM 760 O O . LYS A 1 94 ? 13.078 -15.508 -6.164 1 97.81 94 LYS A O 1
ATOM 765 N N . TRP A 1 95 ? 12.648 -17.234 -7.512 1 98.69 95 TRP A N 1
ATOM 766 C CA . TRP A 1 95 ? 12.875 -16.484 -8.734 1 98.69 95 TRP A CA 1
ATOM 767 C C . TRP A 1 95 ? 11.891 -15.328 -8.852 1 98.69 95 TRP A C 1
ATOM 769 O O . TRP A 1 95 ? 12.281 -14.195 -9.156 1 98.69 95 TRP A O 1
ATOM 779 N N . LEU A 1 96 ? 10.617 -15.562 -8.562 1 98.75 96 LEU A N 1
ATOM 780 C CA . LEU A 1 96 ? 9.562 -14.555 -8.633 1 98.75 96 LEU A CA 1
ATOM 781 C C . LEU A 1 96 ? 9.852 -13.398 -7.684 1 98.75 96 LEU A C 1
ATOM 783 O O . LEU A 1 96 ? 9.844 -12.242 -8.094 1 98.75 96 LEU A O 1
ATOM 787 N N . ILE A 1 97 ? 10.18 -13.727 -6.43 1 98.69 97 ILE A N 1
ATOM 788 C CA . ILE A 1 97 ? 10.438 -12.695 -5.43 1 98.69 97 ILE A CA 1
ATOM 789 C C . ILE A 1 97 ? 11.719 -11.938 -5.789 1 98.69 97 ILE A C 1
ATOM 791 O O . ILE A 1 97 ? 11.789 -10.719 -5.617 1 98.69 97 ILE A O 1
ATOM 795 N N . ASN A 1 98 ? 12.703 -12.633 -6.301 1 98.69 98 ASN A N 1
ATOM 796 C CA . ASN A 1 98 ? 13.922 -11.961 -6.742 1 98.69 98 ASN A CA 1
ATOM 797 C C . ASN A 1 98 ? 13.625 -10.914 -7.812 1 98.69 98 ASN A C 1
ATOM 799 O O . ASN A 1 98 ? 14.125 -9.789 -7.746 1 98.69 98 ASN A O 1
ATOM 803 N N . GLU A 1 99 ? 12.805 -11.258 -8.836 1 98.75 99 GLU A N 1
ATOM 804 C CA . GLU A 1 99 ? 12.438 -10.32 -9.891 1 98.75 99 GLU A CA 1
ATOM 805 C C . GLU A 1 99 ? 11.703 -9.109 -9.312 1 98.75 99 GLU A C 1
ATOM 807 O O . GLU A 1 99 ? 11.875 -7.988 -9.789 1 98.75 99 GLU A O 1
ATOM 812 N N . ILE A 1 100 ? 10.867 -9.336 -8.344 1 98.81 100 ILE A N 1
ATOM 813 C CA . ILE A 1 100 ? 10.117 -8.266 -7.688 1 98.81 100 ILE A CA 1
ATOM 814 C C . ILE A 1 100 ? 11.086 -7.352 -6.941 1 98.81 100 ILE A C 1
ATOM 816 O O . ILE A 1 100 ? 11.047 -6.129 -7.113 1 98.81 100 ILE A O 1
ATOM 820 N N . MET A 1 101 ? 12.023 -7.926 -6.152 1 98.56 101 MET A N 1
ATOM 821 C CA . MET A 1 101 ? 12.953 -7.16 -5.332 1 98.56 101 MET A CA 1
ATOM 822 C C . MET A 1 101 ? 13.906 -6.344 -6.203 1 98.56 101 MET A C 1
ATOM 824 O O . MET A 1 101 ? 14.352 -5.266 -5.805 1 98.56 101 MET A O 1
ATOM 828 N N . GLU A 1 102 ? 14.117 -6.793 -7.395 1 98.19 102 GLU A N 1
ATOM 829 C CA . GLU A 1 102 ? 15.102 -6.152 -8.266 1 98.19 102 GLU A CA 1
ATOM 830 C C . GLU A 1 102 ? 14.43 -5.168 -9.219 1 98.19 102 GLU A C 1
ATOM 832 O O . GLU A 1 102 ? 15.109 -4.488 -9.992 1 98.19 102 GLU A O 1
ATOM 837 N N . HIS A 1 103 ? 13.156 -5.141 -9.242 1 98.56 103 HIS A N 1
ATOM 838 C CA . HIS A 1 103 ? 12.469 -4.258 -10.172 1 98.56 103 HIS A CA 1
ATOM 839 C C . HIS A 1 103 ? 12.93 -2.812 -10.008 1 98.56 103 HIS A C 1
ATOM 841 O O . HIS A 1 103 ? 12.977 -2.297 -8.883 1 98.56 103 HIS A O 1
ATOM 847 N N . PRO A 1 104 ? 13.164 -2.105 -11.055 1 97.94 104 PRO A N 1
ATOM 848 C CA . PRO A 1 104 ? 13.766 -0.772 -10.969 1 97.94 104 PRO A CA 1
ATOM 849 C C . PRO A 1 104 ? 12.875 0.233 -10.25 1 97.94 104 PRO A C 1
ATOM 851 O O . PRO A 1 104 ? 13.375 1.113 -9.539 1 97.94 104 PRO A O 1
ATOM 854 N N . ASN A 1 105 ? 11.602 0.125 -10.375 1 98 105 ASN A N 1
ATOM 855 C CA . ASN A 1 105 ? 10.688 1.096 -9.789 1 98 105 ASN A CA 1
ATOM 856 C C . ASN A 1 105 ? 10.375 0.762 -8.328 1 98 105 ASN A C 1
ATOM 858 O O . ASN A 1 105 ? 9.594 1.461 -7.684 1 98 105 ASN A O 1
ATOM 862 N N . LEU A 1 106 ? 10.984 -0.28 -7.805 1 98.5 106 LEU A N 1
ATOM 863 C CA . LEU A 1 106 ? 10.734 -0.688 -6.426 1 98.5 106 LEU A CA 1
ATOM 864 C C . LEU A 1 106 ? 12.008 -0.587 -5.59 1 98.5 106 LEU A C 1
ATOM 866 O O . LEU A 1 106 ? 12.133 -1.256 -4.562 1 98.5 106 LEU A O 1
ATOM 870 N N . GLN A 1 107 ? 12.914 0.176 -6.043 1 97.81 107 GLN A N 1
ATOM 871 C CA . GLN A 1 107 ? 14.156 0.388 -5.316 1 97.81 107 GLN A CA 1
ATOM 872 C C . GLN A 1 107 ? 14.055 1.597 -4.387 1 97.81 107 GLN A C 1
ATOM 874 O O . GLN A 1 107 ? 13.25 2.5 -4.625 1 97.81 107 GLN A O 1
ATOM 879 N N . GLY A 1 108 ? 14.859 1.588 -3.258 1 96.38 108 GLY A N 1
ATOM 880 C CA . GLY A 1 108 ? 14.984 2.742 -2.381 1 96.38 108 GLY A CA 1
ATOM 881 C C . GLY A 1 108 ? 13.773 2.941 -1.486 1 96.38 108 GLY A C 1
ATOM 882 O O . GLY A 1 108 ? 13.594 4.016 -0.911 1 96.38 108 GLY A O 1
ATOM 883 N N . LEU A 1 109 ? 12.938 1.937 -1.419 1 98.25 109 LEU A N 1
ATOM 884 C CA . LEU A 1 109 ? 11.773 2.021 -0.546 1 98.25 109 LEU A CA 1
ATOM 885 C C . LEU A 1 109 ? 12.188 1.975 0.921 1 98.25 109 LEU A C 1
ATOM 887 O O . LEU A 1 109 ? 13.086 1.213 1.293 1 98.25 109 LEU A O 1
ATOM 891 N N . ARG A 1 110 ? 11.555 2.732 1.702 1 97.81 110 ARG A N 1
ATOM 892 C CA . ARG A 1 110 ? 11.805 2.721 3.139 1 97.81 110 ARG A CA 1
ATOM 893 C C . ARG A 1 110 ? 11.281 1.44 3.777 1 97.81 110 ARG A C 1
ATOM 895 O O . ARG A 1 110 ? 11.891 0.907 4.707 1 97.81 110 ARG A O 1
ATOM 902 N N . ARG A 1 111 ? 10.109 0.983 3.217 1 98.31 111 ARG A N 1
ATOM 903 C CA . ARG A 1 111 ? 9.477 -0.146 3.893 1 98.31 111 ARG A CA 1
ATOM 904 C C . ARG A 1 111 ? 8.719 -1.023 2.9 1 98.31 111 ARG A C 1
ATOM 906 O O . ARG A 1 111 ? 8.039 -0.516 2.01 1 98.31 111 ARG A O 1
ATOM 913 N N . TRP A 1 112 ? 8.867 -2.301 3.035 1 98.75 112 TRP A N 1
ATOM 914 C CA . TRP A 1 112 ? 7.992 -3.334 2.496 1 98.75 112 TRP A CA 1
ATOM 915 C C . TRP A 1 112 ? 7.141 -3.955 3.598 1 98.75 112 TRP A C 1
ATOM 917 O O . TRP A 1 112 ? 7.613 -4.152 4.719 1 98.75 112 TRP A O 1
ATOM 927 N N . ILE A 1 113 ? 5.922 -4.246 3.246 1 98.75 113 ILE A N 1
ATOM 928 C CA . ILE A 1 113 ? 5.031 -4.949 4.164 1 98.75 113 ILE A CA 1
ATOM 929 C C . ILE A 1 113 ? 4.387 -6.137 3.451 1 98.75 113 ILE A C 1
ATOM 931 O O . ILE A 1 113 ? 4.016 -6.039 2.279 1 98.75 113 ILE A O 1
ATOM 935 N N . LEU A 1 114 ? 4.309 -7.219 4.078 1 97.81 114 LEU A N 1
ATOM 936 C CA . LEU A 1 114 ? 3.488 -8.328 3.602 1 97.81 114 LEU A CA 1
ATOM 937 C C . LEU A 1 114 ? 2.895 -9.102 4.773 1 97.81 114 LEU A C 1
ATOM 939 O O . LEU A 1 114 ? 3.309 -8.922 5.918 1 97.81 114 LEU A O 1
ATOM 943 N N . LEU A 1 115 ? 1.813 -9.805 4.527 1 97.31 115 LEU A N 1
ATOM 944 C CA . LEU A 1 115 ? 1.212 -10.75 5.465 1 97.31 115 LEU A CA 1
ATOM 945 C C . LEU A 1 115 ? 1.334 -12.18 4.949 1 97.31 115 LEU A C 1
ATOM 947 O O . LEU A 1 115 ? 1.096 -12.438 3.766 1 97.31 115 LEU A O 1
ATOM 951 N N . THR A 1 116 ? 1.812 -13.07 5.715 1 94.88 116 THR A N 1
ATOM 952 C CA . THR A 1 116 ? 1.97 -14.469 5.352 1 94.88 116 THR A CA 1
ATOM 953 C C . THR A 1 116 ? 1.835 -15.367 6.582 1 94.88 116 THR A C 1
ATOM 955 O O . THR A 1 116 ? 2.24 -14.984 7.68 1 94.88 116 THR A O 1
ATOM 958 N N . ASP A 1 117 ? 1.287 -16.531 6.398 1 89.06 117 ASP A N 1
ATOM 959 C CA . ASP A 1 117 ? 1.17 -17.469 7.508 1 89.06 117 ASP A CA 1
ATOM 960 C C . ASP A 1 117 ? 1.971 -18.734 7.242 1 89.06 117 ASP A C 1
ATOM 962 O O . ASP A 1 117 ? 2.037 -19.625 8.094 1 89.06 117 ASP A O 1
ATOM 966 N N . THR A 1 118 ? 2.631 -18.875 6.145 1 86.56 118 THR A N 1
ATOM 967 C CA . THR A 1 118 ? 3.23 -20.172 5.871 1 86.56 118 THR A CA 1
ATOM 968 C C . THR A 1 118 ? 4.598 -20.016 5.215 1 86.56 118 THR A C 1
ATOM 970 O O . THR A 1 118 ? 5.371 -20.969 5.133 1 86.56 118 THR A O 1
ATOM 973 N N . ALA A 1 119 ? 4.969 -18.859 4.746 1 90.56 119 ALA A N 1
ATOM 974 C CA . ALA A 1 119 ? 6.156 -18.766 3.898 1 90.56 119 ALA A CA 1
ATOM 975 C C . ALA A 1 119 ? 7.145 -17.75 4.453 1 90.56 119 ALA A C 1
ATOM 977 O O . ALA A 1 119 ? 7.816 -17.047 3.689 1 90.56 119 ALA A O 1
ATOM 978 N N . GLU A 1 120 ? 7.23 -17.656 5.719 1 93.62 120 GLU A N 1
ATOM 979 C CA . GLU A 1 120 ? 8.18 -16.703 6.305 1 93.62 120 GLU A CA 1
ATOM 980 C C . GLU A 1 120 ? 9.594 -16.969 5.82 1 93.62 120 GLU A C 1
ATOM 982 O O . GLU A 1 120 ? 10.367 -16.047 5.578 1 93.62 120 GLU A O 1
ATOM 987 N N . TRP A 1 121 ? 9.883 -18.266 5.789 1 93.88 121 TRP A N 1
ATOM 988 C CA . TRP A 1 121 ? 11.227 -18.703 5.414 1 93.88 121 TRP A CA 1
ATOM 989 C C . TRP A 1 121 ? 11.633 -18.109 4.066 1 93.88 121 TRP A C 1
ATOM 991 O O . TRP A 1 121 ? 12.797 -17.766 3.863 1 93.88 121 TRP A O 1
ATOM 1001 N N . LEU A 1 122 ? 10.805 -18 3.193 1 95.56 122 LEU A N 1
ATOM 1002 C CA . LEU A 1 122 ? 11.078 -17.484 1.857 1 95.56 122 LEU A CA 1
ATOM 1003 C C . LEU A 1 122 ? 11.461 -16.016 1.917 1 95.56 122 LEU A C 1
ATOM 1005 O O . LEU A 1 122 ? 12.484 -15.609 1.353 1 95.56 122 LEU A O 1
ATOM 1009 N N . TYR A 1 123 ? 10.695 -15.25 2.658 1 97.94 123 TYR A N 1
ATOM 1010 C CA . TYR A 1 123 ? 10.844 -13.797 2.639 1 97.94 123 TYR A CA 1
ATOM 1011 C C . TYR A 1 123 ? 12.031 -13.359 3.484 1 97.94 123 TYR A C 1
ATOM 1013 O O . TYR A 1 123 ? 12.656 -12.328 3.209 1 97.94 123 TYR A O 1
ATOM 1021 N N . LYS A 1 124 ? 12.375 -14.133 4.48 1 97.75 124 LYS A N 1
ATOM 1022 C CA . LYS A 1 124 ? 13.57 -13.867 5.273 1 97.75 124 LYS A CA 1
ATOM 1023 C C . LYS A 1 124 ? 14.82 -13.852 4.398 1 97.75 124 LYS A C 1
ATOM 1025 O O . LYS A 1 124 ? 15.758 -13.094 4.664 1 97.75 124 LYS A O 1
ATOM 1030 N N . LYS A 1 125 ? 14.805 -14.617 3.342 1 97.5 125 LYS A N 1
ATOM 1031 C CA . LYS A 1 125 ? 15.938 -14.672 2.422 1 97.5 125 LYS A CA 1
ATOM 1032 C C . LYS A 1 125 ? 16.109 -13.352 1.684 1 97.5 125 LYS A C 1
ATOM 1034 O O . LYS A 1 125 ? 17.172 -13.094 1.108 1 97.5 125 LYS A O 1
ATOM 1039 N N . PHE A 1 126 ? 15.078 -12.602 1.678 1 98 126 PHE A N 1
ATOM 1040 C CA . PHE A 1 126 ? 15.117 -11.352 0.922 1 98 126 PHE A CA 1
ATOM 1041 C C . PHE A 1 126 ? 15.102 -10.148 1.859 1 98 126 PHE A C 1
ATOM 1043 O O . PHE A 1 126 ? 14.734 -9.047 1.451 1 98 126 PHE A O 1
ATOM 1050 N N . GLY A 1 127 ? 15.367 -10.391 3.172 1 97.75 127 GLY A N 1
ATOM 1051 C CA . GLY A 1 127 ? 15.578 -9.297 4.109 1 97.75 127 GLY A CA 1
ATOM 1052 C C . GLY A 1 127 ? 14.328 -8.938 4.898 1 97.75 127 GLY A C 1
ATOM 1053 O O . GLY A 1 127 ? 14.344 -8.008 5.703 1 97.75 127 GLY A O 1
ATOM 1054 N N . PHE A 1 128 ? 13.234 -9.656 4.703 1 98.5 128 PHE A N 1
ATOM 1055 C CA . PHE A 1 128 ? 12.055 -9.438 5.535 1 98.5 128 PHE A CA 1
ATOM 1056 C C . PHE A 1 128 ? 12.266 -10.016 6.93 1 98.5 128 PHE A C 1
ATOM 1058 O O . PHE A 1 128 ? 12.945 -11.031 7.09 1 98.5 128 PHE A O 1
ATOM 1065 N N . THR A 1 129 ? 11.672 -9.375 7.863 1 97.81 129 THR A N 1
ATOM 1066 C CA . THR A 1 129 ? 11.703 -9.828 9.25 1 97.81 129 THR A CA 1
ATOM 1067 C C . THR A 1 129 ? 10.32 -9.742 9.883 1 97.81 129 THR A C 1
ATOM 1069 O O . THR A 1 129 ? 9.422 -9.086 9.336 1 97.81 129 THR A O 1
ATOM 1072 N N . GLU A 1 130 ? 10.211 -10.398 10.977 1 96.44 130 GLU A N 1
ATOM 1073 C CA . GLU A 1 130 ? 9.055 -10.102 11.812 1 96.44 130 GLU A CA 1
ATOM 1074 C C . GLU A 1 130 ? 9.047 -8.641 12.25 1 96.44 130 GLU A C 1
ATOM 1076 O O . GLU A 1 130 ? 10.086 -7.973 12.227 1 96.44 130 GLU A O 1
ATOM 1081 N N . ILE A 1 131 ? 7.844 -8.203 12.555 1 96.69 131 ILE A N 1
ATOM 1082 C CA . ILE A 1 131 ? 7.719 -6.812 12.984 1 96.69 131 ILE A CA 1
ATOM 1083 C C . ILE A 1 131 ? 8.312 -6.645 14.375 1 96.69 131 ILE A C 1
ATOM 1085 O O . ILE A 1 131 ? 7.785 -7.176 15.359 1 96.69 131 ILE A O 1
ATOM 1089 N N . PRO A 1 132 ? 9.383 -5.891 14.547 1 94.12 132 PRO A N 1
ATOM 1090 C CA . PRO A 1 132 ? 10.039 -5.758 15.852 1 94.12 132 PRO A CA 1
ATOM 1091 C C . PRO A 1 132 ? 9.211 -4.973 16.859 1 94.12 132 PRO A C 1
ATOM 1093 O O . PRO A 1 132 ? 9.281 -5.234 18.062 1 94.12 132 PRO A O 1
ATOM 1096 N N . LYS A 1 133 ? 8.445 -4.023 16.406 1 94.38 133 LYS A N 1
ATOM 1097 C CA . LYS A 1 133 ? 7.59 -3.197 17.25 1 94.38 133 LYS A CA 1
ATOM 1098 C C . LYS A 1 133 ? 6.152 -3.182 16.734 1 94.38 133 LYS A C 1
ATOM 1100 O O . LYS A 1 133 ? 5.688 -2.168 16.203 1 94.38 133 LYS A O 1
ATOM 1105 N N . PRO A 1 134 ? 5.48 -4.297 16.984 1 95.62 134 PRO A N 1
ATOM 1106 C CA . PRO A 1 134 ? 4.133 -4.422 16.422 1 95.62 134 PRO A CA 1
ATOM 1107 C C . PRO A 1 134 ? 3.172 -3.361 16.953 1 95.62 134 PRO A C 1
ATOM 1109 O O . PRO A 1 134 ? 2.131 -3.105 16.344 1 95.62 134 PRO A O 1
ATOM 1112 N N . GLU A 1 135 ? 3.561 -2.697 18.094 1 93.69 135 GLU A N 1
ATOM 1113 C CA . GLU A 1 135 ? 2.693 -1.693 18.703 1 93.69 135 GLU A CA 1
ATOM 1114 C C . GLU A 1 135 ? 2.574 -0.457 17.812 1 93.69 135 GLU A C 1
ATOM 1116 O O . GLU A 1 135 ? 1.656 0.349 17.984 1 93.69 135 GLU A O 1
ATOM 1121 N N . PHE A 1 136 ? 3.49 -0.302 16.859 1 95.5 136 PHE A N 1
ATOM 1122 C CA . PHE A 1 136 ? 3.455 0.852 15.961 1 95.5 136 PHE A CA 1
ATOM 1123 C C . PHE A 1 136 ? 2.523 0.597 14.781 1 95.5 136 PHE A C 1
ATOM 1125 O O . PHE A 1 136 ? 2.205 1.517 14.023 1 95.5 136 PHE A O 1
ATOM 1132 N N . TYR A 1 137 ? 2.086 -0.643 14.656 1 97.88 137 TYR A N 1
ATOM 1133 C CA . TYR A 1 137 ? 1.19 -1.001 13.562 1 97.88 137 TYR A CA 1
ATOM 1134 C C . TYR A 1 137 ? -0.262 -0.995 14.023 1 97.88 137 TYR A C 1
ATOM 1136 O O . TYR A 1 137 ? -0.571 -1.438 15.133 1 97.88 137 TYR A O 1
ATOM 1144 N N . MET A 1 138 ? -1.127 -0.523 13.172 1 98.25 138 MET A N 1
ATOM 1145 C CA . MET A 1 138 ? -2.568 -0.701 13.312 1 98.25 138 MET A CA 1
ATOM 1146 C C . MET A 1 138 ? -3.188 -1.191 12.016 1 98.25 138 MET A C 1
ATOM 1148 O O . MET A 1 138 ? -2.625 -0.983 10.938 1 98.25 138 MET A O 1
ATOM 1152 N N . GLU A 1 139 ? -4.277 -1.856 12.188 1 98.5 139 GLU A N 1
ATOM 1153 C CA . GLU A 1 139 ? -5 -2.287 10.992 1 98.5 139 GLU A CA 1
ATOM 1154 C C . GLU A 1 139 ? -6.504 -2.131 11.172 1 98.5 139 GLU A C 1
ATOM 1156 O O . GLU A 1 139 ? -6.996 -2.023 12.297 1 98.5 139 GLU A O 1
ATOM 1161 N N . LYS A 1 140 ? -7.211 -1.91 10.172 1 98.31 140 LYS A N 1
ATOM 1162 C CA . LYS A 1 140 ? -8.648 -2.113 10.023 1 98.31 140 LYS A CA 1
ATOM 1163 C C . LYS A 1 140 ? -8.945 -3.258 9.055 1 98.31 140 LYS A C 1
ATOM 1165 O O . LYS A 1 140 ? -8.75 -3.123 7.848 1 98.31 140 LYS A O 1
ATOM 1170 N N . HIS A 1 141 ? -9.375 -4.375 9.633 1 97.81 141 HIS A N 1
ATOM 1171 C CA . HIS A 1 141 ? -9.484 -5.625 8.883 1 97.81 141 HIS A CA 1
ATOM 1172 C C . HIS A 1 141 ? -10.922 -6.117 8.844 1 97.81 141 HIS A C 1
ATOM 1174 O O . HIS A 1 141 ? -11.57 -6.242 9.883 1 97.81 141 HIS A O 1
ATOM 1180 N N . ASN A 1 142 ? -11.453 -6.348 7.648 1 96.25 142 ASN A N 1
ATOM 1181 C CA . ASN A 1 142 ? -12.758 -6.961 7.422 1 96.25 142 ASN A CA 1
ATOM 1182 C C . ASN A 1 142 ? -12.641 -8.297 6.695 1 96.25 142 ASN A C 1
ATOM 1184 O O . ASN A 1 142 ? -12.727 -8.352 5.469 1 96.25 142 ASN A O 1
ATOM 1188 N N . PRO A 1 143 ? -12.523 -9.414 7.398 1 92.88 143 PRO A N 1
ATOM 1189 C CA . PRO A 1 143 ? -12.281 -10.719 6.777 1 92.88 143 PRO A CA 1
ATOM 1190 C C . PRO A 1 143 ? -13.477 -11.219 5.973 1 92.88 143 PRO A C 1
ATOM 1192 O O . PRO A 1 143 ? -13.352 -12.148 5.176 1 92.88 143 PRO A O 1
ATOM 1195 N N . ASN A 1 144 ? -14.672 -10.609 6.129 1 93.38 144 ASN A N 1
ATOM 1196 C CA . ASN A 1 144 ? -15.875 -11.094 5.473 1 93.38 144 ASN A CA 1
ATOM 1197 C C . ASN A 1 144 ? -16.297 -10.188 4.316 1 93.38 144 ASN A C 1
ATOM 1199 O O . ASN A 1 144 ? -17.422 -10.266 3.84 1 93.38 144 ASN A O 1
ATOM 1203 N N . VAL A 1 145 ? -15.43 -9.391 3.916 1 95 145 VAL A N 1
ATOM 1204 C CA . VAL A 1 145 ? -15.773 -8.367 2.93 1 95 145 VAL A CA 1
ATOM 1205 C C . VAL A 1 145 ? -16.219 -9.031 1.63 1 95 145 VAL A C 1
ATOM 1207 O O . VAL A 1 145 ? -17.031 -8.484 0.893 1 95 145 VAL A O 1
ATOM 1210 N N . TYR A 1 146 ? -15.781 -10.234 1.37 1 94.12 146 TYR A N 1
ATOM 1211 C CA . TYR A 1 146 ? -16.094 -10.891 0.103 1 94.12 146 TYR A CA 1
ATOM 1212 C C . TYR A 1 146 ? -17.297 -11.805 0.241 1 94.12 146 TYR A C 1
ATOM 1214 O O . TYR A 1 146 ? -17.703 -12.445 -0.73 1 94.12 146 TYR A O 1
ATOM 1222 N N . SER A 1 147 ? -17.812 -12.133 1.429 1 85.56 147 SER A N 1
ATOM 1223 C CA . SER A 1 147 ? -18.906 -13.07 1.664 1 85.56 147 SER A CA 1
ATOM 1224 C C . SER A 1 147 ? -20.25 -12.477 1.226 1 85.56 147 SER A C 1
ATOM 1226 O O . SER A 1 147 ? -21.172 -13.211 0.852 1 85.56 147 SER A O 1
ATOM 1228 N N . ALA A 1 148 ? -20.672 -11.164 1.377 1 60.03 148 ALA A N 1
ATOM 1229 C CA . ALA A 1 148 ? -22.047 -10.672 1.23 1 60.03 148 ALA A CA 1
ATOM 1230 C C . ALA A 1 148 ? -22.578 -10.969 -0.164 1 60.03 148 ALA A C 1
ATOM 1232 O O . ALA A 1 148 ? -23.797 -10.883 -0.399 1 60.03 148 ALA A O 1
ATOM 1233 N N . ILE A 1 149 ? -21.984 -10.797 -1.283 1 51.06 149 ILE A N 1
ATOM 1234 C CA . ILE A 1 149 ? -22.719 -10.617 -2.527 1 51.06 149 ILE A CA 1
ATOM 1235 C C . ILE A 1 149 ? -23.281 -11.961 -2.996 1 51.06 149 ILE A C 1
ATOM 1237 O O . ILE A 1 149 ? -23.281 -12.25 -4.195 1 51.06 149 ILE A O 1
ATOM 1241 N N . LYS A 1 150 ? -23.312 -12.977 -2.223 1 42.31 150 LYS A N 1
ATOM 1242 C CA . LYS A 1 150 ? -24 -14.148 -2.758 1 42.31 150 LYS A CA 1
ATOM 1243 C C . LYS A 1 150 ? -25.469 -13.828 -3.049 1 42.31 150 LYS A C 1
ATOM 1245 O O . LYS A 1 150 ? -26.219 -14.703 -3.471 1 42.31 150 LYS A O 1
ATOM 1250 N N . ASN A 1 151 ? -25.922 -12.648 -3.078 1 33.44 151 ASN A N 1
ATOM 1251 C CA . ASN A 1 151 ? -27.312 -12.742 -3.48 1 33.44 151 ASN A CA 1
ATOM 1252 C C . ASN A 1 151 ? -27.453 -13.086 -4.961 1 33.44 151 ASN A C 1
ATOM 1254 O O . ASN A 1 151 ? -26.75 -12.516 -5.801 1 33.44 151 ASN A O 1
ATOM 1258 N N . MET B 1 1 ? -9.078 9.805 -11.281 1 89.06 1 MET B N 1
ATOM 1259 C CA . MET B 1 1 ? -10.078 9.844 -10.227 1 89.06 1 MET B CA 1
ATOM 1260 C C . MET B 1 1 ? -10.656 11.25 -10.078 1 89.06 1 MET B C 1
ATOM 1262 O O . MET B 1 1 ? -9.938 12.242 -10.211 1 89.06 1 MET B O 1
ATOM 1266 N N . LYS B 1 2 ? -11.945 11.305 -9.758 1 94.06 2 LYS B N 1
ATOM 1267 C CA . LYS B 1 2 ? -12.594 12.602 -9.602 1 94.06 2 LYS B CA 1
ATOM 1268 C C . LYS B 1 2 ? -12.07 13.328 -8.359 1 94.06 2 LYS B C 1
ATOM 1270 O O . LYS B 1 2 ? -11.938 12.734 -7.293 1 94.06 2 LYS B O 1
ATOM 1275 N N . VAL B 1 3 ? -11.742 14.578 -8.586 1 97.19 3 VAL B N 1
ATOM 1276 C CA . VAL B 1 3 ? -11.305 15.414 -7.469 1 97.19 3 VAL B CA 1
ATOM 1277 C C . VAL B 1 3 ? -12.461 15.625 -6.492 1 97.19 3 VAL B C 1
ATOM 1279 O O . VAL B 1 3 ? -13.594 15.859 -6.91 1 97.19 3 VAL B O 1
ATOM 1282 N N . ARG B 1 4 ? -12.117 15.539 -5.219 1 98.12 4 ARG B N 1
ATOM 1283 C CA . ARG B 1 4 ? -13.094 15.781 -4.16 1 98.12 4 ARG B CA 1
ATOM 1284 C C . ARG B 1 4 ? -12.625 16.906 -3.238 1 98.12 4 ARG B C 1
ATOM 1286 O O . ARG B 1 4 ? -11.445 17 -2.912 1 98.12 4 ARG B O 1
ATOM 1293 N N . GLU B 1 5 ? -13.602 17.734 -2.869 1 98.12 5 GLU B N 1
ATOM 1294 C CA . GLU B 1 5 ? -13.297 18.844 -1.955 1 98.12 5 GLU B CA 1
ATOM 1295 C C . GLU B 1 5 ? -14.445 19.078 -0.977 1 98.12 5 GLU B C 1
ATOM 1297 O O . GLU B 1 5 ? -15.617 18.953 -1.346 1 98.12 5 GLU B O 1
ATOM 1302 N N . THR B 1 6 ? -14.141 19.328 0.26 1 98.44 6 THR B N 1
ATOM 1303 C CA . THR B 1 6 ? -15.109 19.688 1.3 1 98.44 6 THR B CA 1
ATOM 1304 C C . THR B 1 6 ? -14.625 20.906 2.092 1 98.44 6 THR B C 1
ATOM 1306 O O . THR B 1 6 ? -13.43 21.172 2.15 1 98.44 6 THR B O 1
ATOM 1309 N N . HIS B 1 7 ? -15.562 21.609 2.662 1 98.19 7 HIS B N 1
ATOM 1310 C CA . HIS B 1 7 ? -15.25 22.844 3.361 1 98.19 7 HIS B CA 1
ATOM 1311 C C . HIS B 1 7 ? -15.906 22.891 4.734 1 98.19 7 HIS B C 1
ATOM 1313 O O . HIS B 1 7 ? -17.031 22.391 4.906 1 98.19 7 HIS B O 1
ATOM 1319 N N . ARG B 1 8 ? -15.188 23.406 5.676 1 97.75 8 ARG B N 1
ATOM 1320 C CA . ARG B 1 8 ? -15.664 23.812 6.996 1 97.75 8 ARG B CA 1
ATOM 1321 C C . ARG B 1 8 ? -15.141 25.188 7.367 1 97.75 8 ARG B C 1
ATOM 1323 O O . ARG B 1 8 ? -14.008 25.328 7.82 1 97.75 8 ARG B O 1
ATOM 1330 N N . ASN B 1 9 ? -16.047 26.203 7.156 1 96.69 9 ASN B N 1
ATOM 1331 C CA . ASN B 1 9 ? -15.602 27.562 7.34 1 96.69 9 ASN B CA 1
ATOM 1332 C C . ASN B 1 9 ? -14.414 27.891 6.438 1 96.69 9 ASN B C 1
ATOM 1334 O O . ASN B 1 9 ? -14.508 27.781 5.215 1 96.69 9 ASN B O 1
ATOM 1338 N N . ASP B 1 10 ? -13.258 28.281 7.07 1 97.75 10 ASP B N 1
ATOM 1339 C CA . ASP B 1 10 ? -12.086 28.703 6.305 1 97.75 10 ASP B CA 1
ATOM 1340 C C . ASP B 1 10 ? -11.18 27.516 5.996 1 97.75 10 ASP B C 1
ATOM 1342 O O . ASP B 1 10 ? -10.094 27.703 5.438 1 97.75 10 ASP B O 1
ATOM 1346 N N . TYR B 1 11 ? -11.641 26.359 6.355 1 98.75 11 TYR B N 1
ATOM 1347 C CA . TYR B 1 11 ? -10.836 25.156 6.133 1 98.75 11 TYR B CA 1
ATOM 1348 C C . TYR B 1 11 ? -11.328 24.391 4.91 1 98.75 11 TYR B C 1
ATOM 1350 O O . TYR B 1 11 ? -12.531 24.359 4.637 1 98.75 11 TYR B O 1
ATOM 1358 N N . THR B 1 12 ? -10.383 23.812 4.137 1 98.81 12 THR B N 1
ATOM 1359 C CA . THR B 1 12 ? -10.68 23 2.965 1 98.81 12 THR B CA 1
ATOM 1360 C C . THR B 1 12 ? -9.891 21.703 2.99 1 98.81 12 THR B C 1
ATOM 1362 O O . THR B 1 12 ? -8.703 21.688 3.318 1 98.81 12 THR B O 1
ATOM 1365 N N . ILE B 1 13 ? -10.523 20.578 2.746 1 98.88 13 ILE B N 1
ATOM 1366 C CA . ILE B 1 13 ? -9.844 19.344 2.404 1 98.88 13 ILE B CA 1
ATOM 1367 C C . ILE B 1 13 ? -10.031 19.047 0.919 1 98.88 13 ILE B C 1
ATOM 1369 O O . ILE B 1 13 ? -11.141 19.141 0.395 1 98.88 13 ILE B O 1
ATOM 1373 N N . SER B 1 14 ? -8.977 18.75 0.201 1 98.88 14 SER B N 1
ATOM 1374 C CA . SER B 1 14 ? -9.047 18.531 -1.238 1 98.88 14 SER B CA 1
ATOM 1375 C C . SER B 1 14 ? -8.164 17.359 -1.658 1 98.88 14 SER B C 1
ATOM 1377 O O . SER B 1 14 ? -7.059 17.188 -1.14 1 98.88 14 SER B O 1
ATOM 1379 N N . THR B 1 15 ? -8.641 16.578 -2.658 1 98.88 15 THR B N 1
ATOM 1380 C CA . THR B 1 15 ? -7.828 15.5 -3.229 1 98.88 15 THR B CA 1
ATOM 1381 C C . THR B 1 15 ? -7.141 15.969 -4.508 1 98.88 15 THR B C 1
ATOM 1383 O O . THR B 1 15 ? -6.531 15.164 -5.219 1 98.88 15 THR B O 1
ATOM 1386 N N . ASP B 1 16 ? -7.27 17.297 -4.828 1 98.19 16 ASP B N 1
ATOM 1387 C CA . ASP B 1 16 ? -6.637 17.844 -6.023 1 98.19 16 ASP B CA 1
ATOM 1388 C C . ASP B 1 16 ? -5.125 17.953 -5.848 1 98.19 16 ASP B C 1
ATOM 1390 O O . ASP B 1 16 ? -4.629 18.828 -5.133 1 98.19 16 ASP B O 1
ATOM 1394 N N . LYS B 1 17 ? -4.457 17.125 -6.539 1 97.19 17 LYS B N 1
ATOM 1395 C CA . LYS B 1 17 ? -3.002 17.062 -6.43 1 97.19 17 LYS B CA 1
ATOM 1396 C C . LYS B 1 17 ? -2.361 18.391 -6.828 1 97.19 17 LYS B C 1
ATOM 1398 O O . LYS B 1 17 ? -1.305 18.75 -6.312 1 97.19 17 LYS B O 1
ATOM 1403 N N . ASN B 1 18 ? -2.986 19.141 -7.656 1 97.06 18 ASN B N 1
ATOM 1404 C CA . ASN B 1 18 ? -2.434 20.391 -8.156 1 97.06 18 ASN B CA 1
ATOM 1405 C C . ASN B 1 18 ? -2.527 21.5 -7.117 1 97.06 18 ASN B C 1
ATOM 1407 O O . ASN B 1 18 ? -1.889 22.547 -7.258 1 97.06 18 ASN B O 1
ATOM 1411 N N . LYS B 1 19 ? -3.283 21.297 -6.105 1 98.06 19 LYS B N 1
ATOM 1412 C CA . LYS B 1 19 ? -3.428 22.297 -5.043 1 98.06 19 LYS B CA 1
ATOM 1413 C C . LYS B 1 19 ? -2.344 22.125 -3.982 1 98.06 19 LYS B C 1
ATOM 1415 O O . LYS B 1 19 ? -2.143 23.016 -3.148 1 98.06 19 LYS B O 1
ATOM 1420 N N . LEU B 1 20 ? -1.691 21.031 -4.004 1 98.88 20 LEU B N 1
ATOM 1421 C CA . LEU B 1 20 ? -0.726 20.703 -2.955 1 98.88 20 LEU B CA 1
ATOM 1422 C C . LEU B 1 20 ? 0.458 21.672 -3.002 1 98.88 20 LEU B C 1
ATOM 1424 O O . LEU B 1 20 ? 0.99 21.953 -4.078 1 98.88 20 LEU B O 1
ATOM 1428 N N . ASP B 1 21 ? 0.804 22.234 -1.923 1 98.81 21 ASP B N 1
ATOM 1429 C CA . ASP B 1 21 ? 2.08 22.922 -1.759 1 98.81 21 ASP B CA 1
ATOM 1430 C C . ASP B 1 21 ? 3.199 21.938 -1.433 1 98.81 21 ASP B C 1
ATOM 1432 O O . ASP B 1 21 ? 3.582 21.781 -0.27 1 98.81 21 ASP B O 1
ATOM 1436 N N . VAL B 1 22 ? 3.771 21.406 -2.471 1 98.81 22 VAL B N 1
ATOM 1437 C CA . VAL B 1 22 ? 4.699 20.281 -2.344 1 98.81 22 VAL B CA 1
ATOM 1438 C C . VAL B 1 22 ? 5.91 20.703 -1.517 1 98.81 22 VAL B C 1
ATOM 1440 O O . VAL B 1 22 ? 6.418 19.938 -0.704 1 98.81 22 VAL B O 1
ATOM 1443 N N . LEU B 1 23 ? 6.344 21.906 -1.688 1 98.62 23 LEU B N 1
ATOM 1444 C CA . LEU B 1 23 ? 7.508 22.391 -0.952 1 98.62 23 LEU B CA 1
ATOM 1445 C C . LEU B 1 23 ? 7.207 22.484 0.54 1 98.62 23 LEU B C 1
ATOM 1447 O O . LEU B 1 23 ? 8.047 22.141 1.372 1 98.62 23 LEU B O 1
ATOM 1451 N N . SER B 1 24 ? 6.047 22.969 0.906 1 98.62 24 SER B N 1
ATOM 1452 C CA . SER B 1 24 ? 5.66 23.047 2.311 1 98.62 24 SER B CA 1
ATOM 1453 C C . SER B 1 24 ? 5.516 21.656 2.924 1 98.62 24 SER B C 1
ATOM 1455 O O . SER B 1 24 ? 5.93 21.438 4.062 1 98.62 24 SER B O 1
ATOM 1457 N N . ILE B 1 25 ? 4.926 20.734 2.227 1 98.88 25 ILE B N 1
ATOM 1458 C CA . ILE B 1 25 ? 4.809 19.344 2.684 1 98.88 25 ILE B CA 1
ATOM 1459 C C . ILE B 1 25 ? 6.199 18.75 2.893 1 98.88 25 ILE B C 1
ATOM 1461 O O . ILE B 1 25 ? 6.469 18.141 3.922 1 98.88 25 ILE B O 1
ATOM 1465 N N . HIS B 1 26 ? 7.051 19.031 1.885 1 98.75 26 HIS B N 1
ATOM 1466 C CA . HIS B 1 26 ? 8.422 18.531 1.971 1 98.75 26 HIS B CA 1
ATOM 1467 C C . HIS B 1 26 ? 9.125 19.078 3.207 1 98.75 26 HIS B C 1
ATOM 1469 O O . HIS B 1 26 ? 9.766 18.312 3.947 1 98.75 26 HIS B O 1
ATOM 1475 N N . LYS B 1 27 ? 9.031 20.359 3.4 1 98.38 27 LYS B N 1
ATOM 1476 C CA . LYS B 1 27 ? 9.68 21.016 4.539 1 98.38 27 LYS B CA 1
ATOM 1477 C C . LYS B 1 27 ? 9.227 20.391 5.855 1 98.38 27 LYS B C 1
ATOM 1479 O O . LYS B 1 27 ? 10.055 20.094 6.727 1 98.38 27 LYS B O 1
ATOM 1484 N N . PHE B 1 28 ? 7.984 20.188 6 1 98.5 28 PHE B N 1
ATOM 1485 C CA . PHE B 1 28 ? 7.469 19.625 7.238 1 98.5 28 PHE B CA 1
ATOM 1486 C C . PHE B 1 28 ? 7.93 18.172 7.406 1 98.5 28 PHE B C 1
ATOM 1488 O O . PHE B 1 28 ? 8.5 17.812 8.438 1 98.5 28 PHE B O 1
ATOM 1495 N N . LEU B 1 29 ? 7.73 17.297 6.371 1 98.19 2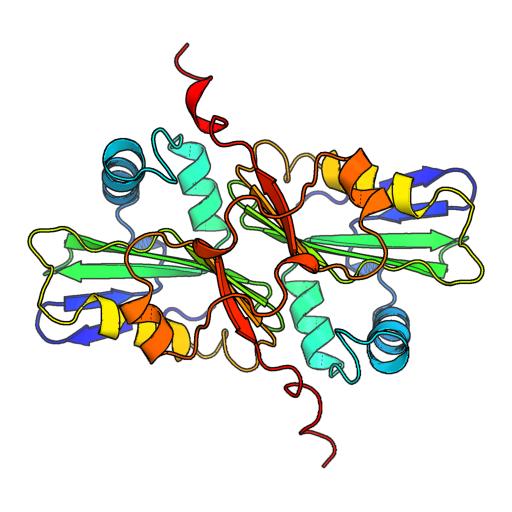9 LEU B N 1
ATOM 1496 C CA . LEU B 1 29 ? 8.047 15.875 6.465 1 98.19 29 LEU B CA 1
ATOM 1497 C C . LEU B 1 29 ? 9.547 15.664 6.648 1 98.19 29 LEU B C 1
ATOM 1499 O O . LEU B 1 29 ? 9.969 14.883 7.504 1 98.19 29 LEU B O 1
ATOM 1503 N N . ALA B 1 30 ? 10.344 16.391 5.938 1 97.81 30 ALA B N 1
ATOM 1504 C CA . ALA B 1 30 ? 11.797 16.188 5.926 1 97.81 30 ALA B CA 1
ATOM 1505 C C . ALA B 1 30 ? 12.422 16.672 7.227 1 97.81 30 ALA B C 1
ATOM 1507 O O . ALA B 1 30 ? 13.469 16.172 7.648 1 97.81 30 ALA B O 1
ATOM 1508 N N . ASN B 1 31 ? 11.68 17.625 7.91 1 97.31 31 ASN B N 1
ATOM 1509 C CA . ASN B 1 31 ? 12.383 18.297 9 1 97.31 31 ASN B CA 1
ATOM 1510 C C . ASN B 1 31 ? 11.656 18.109 10.328 1 97.31 31 ASN B C 1
ATOM 1512 O O . ASN B 1 31 ? 12.234 18.328 11.398 1 97.31 31 ASN B O 1
ATOM 1516 N N . GLN B 1 32 ? 10.453 17.719 10.289 1 96.25 32 GLN B N 1
ATOM 1517 C CA . GLN B 1 32 ? 9.688 17.766 11.531 1 96.25 32 GLN B CA 1
ATOM 1518 C C . GLN B 1 32 ? 9.078 16.391 11.852 1 96.25 32 GLN B C 1
ATOM 1520 O O . GLN B 1 32 ? 8.312 16.266 12.805 1 96.25 32 GLN B O 1
ATOM 1525 N N . THR B 1 33 ? 9.375 15.422 11.055 1 94.62 33 THR B N 1
ATOM 1526 C CA . THR B 1 33 ? 8.828 14.094 11.336 1 94.62 33 THR B CA 1
ATOM 1527 C C . THR B 1 33 ? 9.953 13.07 11.477 1 94.62 33 THR B C 1
ATOM 1529 O O . THR B 1 33 ? 10.992 13.195 10.828 1 94.62 33 THR B O 1
ATOM 1532 N N . ASP B 1 34 ? 9.719 12.055 12.242 1 91.44 34 ASP B N 1
ATOM 1533 C CA . ASP B 1 34 ? 10.688 10.984 12.43 1 91.44 34 ASP B CA 1
ATOM 1534 C C . ASP B 1 34 ? 10.633 9.992 11.266 1 91.44 34 ASP B C 1
ATOM 1536 O O . ASP B 1 34 ? 11.672 9.5 10.82 1 91.44 34 ASP B O 1
ATOM 1540 N N . TRP B 1 35 ? 9.5 9.75 10.68 1 91.75 35 TRP B N 1
ATOM 1541 C CA . TRP B 1 35 ? 9.312 8.68 9.695 1 91.75 35 TRP B CA 1
ATOM 1542 C C . TRP B 1 35 ? 9.773 9.125 8.312 1 91.75 35 TRP B C 1
ATOM 1544 O O . TRP B 1 35 ? 10.07 8.289 7.457 1 91.75 35 TRP B O 1
ATOM 1554 N N . ALA B 1 36 ? 9.812 10.406 8.094 1 95.75 36 ALA B N 1
ATOM 1555 C CA . ALA B 1 36 ? 10.164 10.891 6.762 1 95.75 36 ALA B CA 1
ATOM 1556 C C . ALA B 1 36 ? 11.32 11.883 6.824 1 95.75 36 ALA B C 1
ATOM 1558 O O . ALA B 1 36 ? 11.523 12.672 5.898 1 95.75 36 ALA B O 1
ATOM 1559 N N . ASN B 1 37 ? 12.008 11.867 7.93 1 96.31 37 ASN B N 1
ATOM 1560 C CA . ASN B 1 37 ? 13.117 12.789 8.117 1 96.31 37 ASN B CA 1
ATOM 1561 C C . ASN B 1 37 ? 14.141 12.68 6.992 1 96.31 37 ASN B C 1
ATOM 1563 O O . ASN B 1 37 ? 14.602 11.578 6.672 1 96.31 37 ASN B O 1
ATOM 1567 N N . GLY B 1 38 ? 14.398 13.789 6.32 1 97.31 38 GLY B N 1
ATOM 1568 C CA . GLY B 1 38 ? 15.414 13.828 5.277 1 97.31 38 GLY B CA 1
ATOM 1569 C C . GLY B 1 38 ? 14.914 13.312 3.943 1 97.31 38 GLY B C 1
ATOM 1570 O O . GLY B 1 38 ? 15.695 13.148 3.004 1 97.31 38 GLY B O 1
ATOM 1571 N N . ILE B 1 39 ? 13.656 13.062 3.771 1 98.06 39 ILE B N 1
ATOM 1572 C CA . ILE B 1 39 ? 13.133 12.547 2.508 1 98.06 39 ILE B CA 1
ATOM 1573 C C . ILE B 1 39 ? 13.516 13.492 1.37 1 98.06 39 ILE B C 1
ATOM 1575 O O . ILE B 1 39 ? 13.281 14.695 1.451 1 98.06 39 ILE B O 1
ATOM 1579 N N . PRO B 1 40 ? 14.148 12.969 0.351 1 98.31 40 PRO B N 1
ATOM 1580 C CA . PRO B 1 40 ? 14.453 13.82 -0.797 1 98.31 40 PRO B CA 1
ATOM 1581 C C . PRO B 1 40 ? 13.203 14.359 -1.483 1 98.31 40 PRO B C 1
ATOM 1583 O O . PRO B 1 40 ? 12.188 13.664 -1.549 1 98.31 40 PRO B O 1
ATOM 1586 N N . LEU B 1 41 ? 13.312 15.531 -2.016 1 98.25 41 LEU B N 1
ATOM 1587 C CA . LEU B 1 41 ? 12.18 16.172 -2.674 1 98.25 41 LEU B CA 1
ATOM 1588 C C . LEU B 1 41 ? 11.648 15.32 -3.818 1 98.25 41 LEU B C 1
ATOM 1590 O O . LEU B 1 41 ? 10.438 15.164 -3.979 1 98.25 41 LEU B O 1
ATOM 1594 N N . ASN B 1 42 ? 12.57 14.727 -4.57 1 98.19 42 ASN B N 1
ATOM 1595 C CA . ASN B 1 42 ? 12.141 13.922 -5.707 1 98.19 42 ASN B CA 1
ATOM 1596 C C . ASN B 1 42 ? 11.414 12.656 -5.25 1 98.19 42 ASN B C 1
ATOM 1598 O O . ASN B 1 42 ? 10.477 12.203 -5.914 1 98.19 42 ASN B O 1
ATOM 1602 N N . THR B 1 43 ? 11.836 12.07 -4.168 1 98.44 43 THR B N 1
ATOM 1603 C CA . THR B 1 43 ? 11.148 10.922 -3.586 1 98.44 43 THR B CA 1
ATOM 1604 C C . THR B 1 43 ? 9.727 11.289 -3.182 1 98.44 43 THR B C 1
ATOM 1606 O O . THR B 1 43 ? 8.773 10.57 -3.504 1 98.44 43 THR B O 1
ATOM 1609 N N . LEU B 1 44 ? 9.594 12.422 -2.512 1 98.62 44 LEU B N 1
ATOM 1610 C CA . LEU B 1 44 ? 8.273 12.891 -2.102 1 98.62 44 LEU B CA 1
ATOM 1611 C C . LEU B 1 44 ? 7.387 13.148 -3.316 1 98.62 44 LEU B C 1
ATOM 1613 O O . LEU B 1 44 ? 6.219 12.758 -3.332 1 98.62 44 LEU B O 1
ATOM 1617 N N . LYS B 1 45 ? 7.938 13.781 -4.332 1 98.69 45 LYS B N 1
ATOM 1618 C CA . LYS B 1 45 ? 7.164 14.078 -5.535 1 98.69 45 LYS B CA 1
ATOM 1619 C C . LYS B 1 45 ? 6.652 12.797 -6.184 1 98.69 45 LYS B C 1
ATOM 1621 O O . LYS B 1 45 ? 5.484 12.711 -6.566 1 98.69 45 LYS B O 1
ATOM 1626 N N . THR B 1 46 ? 7.508 11.812 -6.289 1 98.56 46 THR B N 1
ATOM 1627 C CA . THR B 1 46 ? 7.109 10.523 -6.848 1 98.56 46 THR B CA 1
ATOM 1628 C C . THR B 1 46 ? 6.027 9.875 -5.988 1 98.56 46 THR B C 1
ATOM 1630 O O . THR B 1 46 ? 5.062 9.32 -6.512 1 98.56 46 THR B O 1
ATOM 1633 N N . SER B 1 47 ? 6.223 9.953 -4.652 1 98.62 47 SER B N 1
ATOM 1634 C CA . SER B 1 47 ? 5.238 9.367 -3.748 1 98.62 47 SER B CA 1
ATOM 1635 C C . SER B 1 47 ? 3.875 10.031 -3.908 1 98.62 47 SER B C 1
ATOM 1637 O O . SER B 1 47 ? 2.85 9.352 -3.943 1 98.62 47 SER B O 1
ATOM 1639 N N . ILE B 1 48 ? 3.85 11.344 -4.016 1 98.62 48 ILE B N 1
ATOM 1640 C CA . ILE B 1 48 ? 2.613 12.102 -4.191 1 98.62 48 ILE B CA 1
ATOM 1641 C C . ILE B 1 48 ? 1.958 11.711 -5.516 1 98.62 48 ILE B C 1
ATOM 1643 O O . ILE B 1 48 ? 0.749 11.477 -5.57 1 98.62 48 ILE B O 1
ATOM 1647 N N . GLU B 1 49 ? 2.754 11.531 -6.562 1 98.19 49 GLU B N 1
ATOM 1648 C CA . GLU B 1 49 ? 2.248 11.219 -7.895 1 98.19 49 GLU B CA 1
ATOM 1649 C C . GLU B 1 49 ? 1.569 9.852 -7.926 1 98.19 49 GLU B C 1
ATOM 1651 O O . GLU B 1 49 ? 0.66 9.625 -8.727 1 98.19 49 GLU B O 1
ATOM 1656 N N . ASN B 1 50 ? 1.973 9.016 -7.07 1 98.19 50 ASN B N 1
ATOM 1657 C CA . ASN B 1 50 ? 1.504 7.633 -7.129 1 98.19 50 ASN B CA 1
ATOM 1658 C C . ASN B 1 50 ? 0.657 7.273 -5.91 1 98.19 50 ASN B C 1
ATOM 1660 O O . ASN B 1 50 ? 0.6 6.109 -5.508 1 98.19 50 ASN B O 1
ATOM 1664 N N . SER B 1 51 ? 0.033 8.273 -5.328 1 98.56 51 SER B N 1
ATOM 1665 C CA . SER B 1 51 ? -0.858 8.094 -4.184 1 98.56 51 SER B CA 1
ATOM 1666 C C . SER B 1 51 ? -2.137 8.906 -4.348 1 98.56 51 SER B C 1
ATOM 1668 O O . SER B 1 51 ? -2.217 9.781 -5.215 1 98.56 51 SER B O 1
ATOM 1670 N N . LEU B 1 52 ? -3.188 8.516 -3.619 1 98.75 52 LEU B N 1
ATOM 1671 C CA . LEU B 1 52 ? -4.32 9.398 -3.377 1 98.75 52 LEU B CA 1
ATOM 1672 C C . LEU B 1 52 ? -4.023 10.359 -2.229 1 98.75 52 LEU B C 1
ATOM 1674 O O . LEU B 1 52 ? -3.77 9.922 -1.103 1 98.75 52 LEU B O 1
ATOM 1678 N N . ASN B 1 53 ? -4.027 11.641 -2.561 1 98.88 53 ASN B N 1
ATOM 1679 C CA . ASN B 1 53 ? -3.584 12.648 -1.607 1 98.88 53 ASN B CA 1
ATOM 1680 C C . ASN B 1 53 ? -4.758 13.453 -1.059 1 98.88 53 ASN B C 1
ATOM 1682 O O . ASN B 1 53 ? -5.695 13.773 -1.792 1 98.88 53 ASN B O 1
ATOM 1686 N N . PHE B 1 54 ? -4.66 13.805 0.201 1 98.94 54 PHE B N 1
ATOM 1687 C CA . PHE B 1 54 ? -5.574 14.719 0.875 1 98.94 54 PHE B CA 1
ATOM 1688 C C . PHE B 1 54 ? -4.816 15.906 1.46 1 98.94 54 PHE B C 1
ATOM 1690 O O . PHE B 1 54 ? -4.047 15.75 2.41 1 98.94 54 PHE B O 1
ATOM 1697 N N . GLY B 1 55 ? -5.012 17.016 0.855 1 98.88 55 GLY B N 1
ATOM 1698 C CA . GLY B 1 55 ? -4.508 18.25 1.439 1 98.88 55 GLY B CA 1
ATOM 1699 C C . GLY B 1 55 ? -5.512 18.938 2.35 1 98.88 55 GLY B C 1
ATOM 1700 O O . GLY B 1 55 ? -6.711 18.938 2.062 1 98.88 55 GLY B O 1
ATOM 1701 N N . LEU B 1 56 ? -5.07 19.422 3.416 1 98.94 56 LEU B N 1
ATOM 1702 C CA . LEU B 1 56 ? -5.844 20.25 4.332 1 98.94 56 LEU B CA 1
ATOM 1703 C C . LEU B 1 56 ? -5.344 21.688 4.316 1 98.94 56 LEU B C 1
ATOM 1705 O O . LEU B 1 56 ? -4.141 21.938 4.441 1 98.94 56 LEU B O 1
ATOM 1709 N N . TYR B 1 57 ? -6.262 22.625 4.16 1 98.88 57 TYR B N 1
ATOM 1710 C CA . TYR B 1 57 ? -5.895 24.016 3.943 1 98.88 57 TYR B CA 1
ATOM 1711 C C . TYR B 1 57 ? -6.676 24.938 4.871 1 98.88 57 TYR B C 1
ATOM 1713 O O . TYR B 1 57 ? -7.84 24.672 5.184 1 98.88 57 TYR B O 1
ATOM 1721 N N . TYR B 1 58 ? -6.035 25.984 5.34 1 98.75 58 TYR B N 1
ATOM 1722 C CA . TYR B 1 58 ? -6.656 27.156 5.949 1 98.75 58 TYR B CA 1
ATOM 1723 C C . TYR B 1 58 ? -6.492 28.391 5.062 1 98.75 58 TYR B C 1
ATOM 1725 O O . TYR B 1 58 ? -5.371 28.844 4.84 1 98.75 58 TYR B O 1
ATOM 1733 N N . LYS B 1 59 ? -7.559 28.969 4.547 1 97.56 59 LYS B N 1
ATOM 1734 C CA . LYS B 1 59 ? -7.508 30.109 3.631 1 97.56 59 LYS B CA 1
ATOM 1735 C C . LYS B 1 59 ? -6.484 29.875 2.525 1 97.56 59 LYS B C 1
ATOM 1737 O O . LYS B 1 59 ? -5.629 30.734 2.277 1 97.56 59 LYS B O 1
ATOM 1742 N N . ASN B 1 60 ? -6.391 28.688 1.97 1 95.56 60 ASN B N 1
ATOM 1743 C CA . ASN B 1 60 ? -5.617 28.266 0.809 1 95.56 60 ASN B CA 1
ATOM 1744 C C . ASN B 1 60 ? -4.164 27.969 1.18 1 95.56 60 ASN B C 1
ATOM 1746 O O . ASN B 1 60 ? -3.346 27.672 0.31 1 95.56 60 ASN B O 1
ATOM 1750 N N . LYS B 1 61 ? -3.9 28.078 2.453 1 98.19 61 LYS B N 1
ATOM 1751 C CA . LYS B 1 61 ? -2.578 27.688 2.938 1 98.19 61 LYS B CA 1
ATOM 1752 C C . LYS B 1 61 ? -2.549 26.219 3.348 1 98.19 61 LYS B C 1
ATOM 1754 O O . LYS B 1 61 ? -3.412 25.766 4.098 1 98.19 61 LYS B O 1
ATOM 1759 N N . GLN B 1 62 ? -1.538 25.5 2.883 1 98.75 62 GLN B N 1
ATOM 1760 C CA . GLN B 1 62 ? -1.36 24.109 3.256 1 98.75 62 GLN B CA 1
ATOM 1761 C C . GLN B 1 62 ? -1.044 23.969 4.742 1 98.75 62 GLN B C 1
ATOM 1763 O O . GLN B 1 62 ? -0.011 24.453 5.211 1 98.75 62 GLN B O 1
ATOM 1768 N N . ILE B 1 63 ? -1.931 23.266 5.543 1 98.88 63 ILE B N 1
ATOM 1769 C CA . ILE B 1 63 ? -1.691 23.172 6.98 1 98.88 63 ILE B CA 1
ATOM 1770 C C . ILE B 1 63 ? -1.713 21.703 7.41 1 98.88 63 ILE B C 1
ATOM 1772 O O . ILE B 1 63 ? -1.492 21.391 8.586 1 98.88 63 ILE B O 1
ATOM 1776 N N . GLY B 1 64 ? -1.985 20.766 6.449 1 98.81 64 GLY B N 1
ATOM 1777 C CA . GLY B 1 64 ? -2.035 19.344 6.73 1 98.81 64 GLY B CA 1
ATOM 1778 C C . GLY B 1 64 ? -2 18.484 5.48 1 98.81 64 GLY B C 1
ATOM 1779 O O . GLY B 1 64 ? -2.119 19 4.367 1 98.81 64 GLY B O 1
ATOM 1780 N N . PHE B 1 65 ? -1.898 17.266 5.707 1 98.88 65 PHE B N 1
ATOM 1781 C CA . PHE B 1 65 ? -1.69 16.344 4.594 1 98.88 65 PHE B CA 1
ATOM 1782 C C . PHE B 1 65 ? -1.963 14.906 5.02 1 98.88 65 PHE B C 1
ATOM 1784 O O . PHE B 1 65 ? -1.884 14.578 6.203 1 98.88 65 PHE B O 1
ATOM 1791 N N . ALA B 1 66 ? -2.355 14.055 4.184 1 98.81 66 ALA B N 1
ATOM 1792 C CA . ALA B 1 66 ? -2.434 12.602 4.301 1 98.81 66 ALA B CA 1
ATOM 1793 C C . ALA B 1 66 ? -2.326 11.93 2.934 1 98.81 66 ALA B C 1
ATOM 1795 O O . ALA B 1 66 ? -2.754 12.5 1.925 1 98.81 66 ALA B O 1
ATOM 1796 N N . ARG B 1 67 ? -1.788 10.781 2.945 1 98.31 67 ARG B N 1
ATOM 1797 C CA . ARG B 1 67 ? -1.599 10.062 1.689 1 98.31 67 ARG B CA 1
ATOM 1798 C C . ARG B 1 67 ? -2.059 8.617 1.813 1 98.31 67 ARG B C 1
ATOM 1800 O O . ARG B 1 67 ? -1.825 7.969 2.836 1 98.31 67 ARG B O 1
ATOM 1807 N N . ILE B 1 68 ? -2.674 8.086 0.758 1 98.88 68 ILE B N 1
ATOM 1808 C CA . ILE B 1 68 ? -3.164 6.715 0.704 1 98.88 68 ILE B CA 1
ATOM 1809 C C . ILE B 1 68 ? -2.498 5.977 -0.454 1 98.88 68 ILE B C 1
ATOM 1811 O O . ILE B 1 68 ? -2.533 6.438 -1.597 1 98.88 68 ILE B O 1
ATOM 1815 N N . ILE B 1 69 ? -1.845 4.945 -0.171 1 98.88 69 ILE B N 1
ATOM 1816 C CA . ILE B 1 69 ? -1.382 3.973 -1.156 1 98.88 69 ILE B CA 1
ATOM 1817 C C . ILE B 1 69 ? -2.344 2.787 -1.204 1 98.88 69 ILE B C 1
ATOM 1819 O O . ILE B 1 69 ? -2.543 2.1 -0.199 1 98.88 69 ILE B O 1
ATOM 1823 N N . SER B 1 70 ? -2.979 2.537 -2.387 1 98.88 70 SER B N 1
ATOM 1824 C CA . SER B 1 70 ? -4.043 1.542 -2.445 1 98.88 70 SER B CA 1
ATOM 1825 C C . SER B 1 70 ? -4.207 0.99 -3.857 1 98.88 70 SER B C 1
ATOM 1827 O O . SER B 1 70 ? -3.814 1.637 -4.832 1 98.88 70 SER B O 1
ATOM 1829 N N . ASP B 1 71 ? -4.684 -0.168 -3.926 1 98.75 71 ASP B N 1
ATOM 1830 C CA . ASP B 1 71 ? -5.184 -0.707 -5.188 1 98.75 71 ASP B CA 1
ATOM 1831 C C . ASP B 1 71 ? -6.66 -0.365 -5.383 1 98.75 71 ASP B C 1
ATOM 1833 O O . ASP B 1 71 ? -7.289 -0.833 -6.332 1 98.75 71 ASP B O 1
ATOM 1837 N N . PHE B 1 72 ? -7.254 0.297 -4.395 1 98.69 72 PHE B N 1
ATOM 1838 C CA . PHE B 1 72 ? -8.602 0.852 -4.43 1 98.69 72 PHE B CA 1
ATOM 1839 C C . PHE B 1 72 ? -9.641 -0.259 -4.457 1 98.69 72 PHE B C 1
ATOM 1841 O O . PHE B 1 72 ? -10.766 -0.051 -4.918 1 98.69 72 PHE B O 1
ATOM 1848 N N . SER B 1 73 ? -9.242 -1.436 -3.947 1 98.25 73 SER B N 1
ATOM 1849 C CA . SER B 1 73 ? -10.242 -2.5 -3.936 1 98.25 73 SER B CA 1
ATOM 1850 C C . SER B 1 73 ? -9.984 -3.492 -2.809 1 98.25 73 SER B C 1
ATOM 1852 O O . SER B 1 73 ? -10.914 -4.086 -2.266 1 98.25 73 SER B O 1
ATOM 1854 N N . THR B 1 74 ? -8.711 -3.66 -2.357 1 98.5 74 THR B N 1
ATOM 1855 C CA . THR B 1 74 ? -8.453 -4.711 -1.383 1 98.5 74 THR B CA 1
ATOM 1856 C C . THR B 1 74 ? -7.727 -4.148 -0.164 1 98.5 74 THR B C 1
ATOM 1858 O O . THR B 1 74 ? -8.086 -4.449 0.975 1 98.5 74 THR B O 1
ATOM 1861 N N . ILE B 1 75 ? -6.695 -3.326 -0.418 1 98.62 75 ILE B N 1
ATOM 1862 C CA . ILE B 1 75 ? -5.816 -2.893 0.664 1 98.62 75 ILE B CA 1
ATOM 1863 C C . ILE B 1 75 ? -5.504 -1.405 0.51 1 98.62 75 ILE B C 1
ATOM 1865 O O . ILE B 1 75 ? -5.391 -0.902 -0.61 1 98.62 75 ILE B O 1
ATOM 1869 N N . ALA B 1 76 ? -5.367 -0.703 1.652 1 98.88 76 ALA B N 1
ATOM 1870 C CA . ALA B 1 76 ? -4.871 0.67 1.679 1 98.88 76 ALA B CA 1
ATOM 1871 C C . ALA B 1 76 ? -3.867 0.869 2.811 1 98.88 76 ALA B C 1
ATOM 1873 O O . ALA B 1 76 ? -4.047 0.34 3.91 1 98.88 76 ALA B O 1
ATOM 1874 N N . TYR B 1 77 ? -2.838 1.564 2.512 1 98.88 77 TYR B N 1
ATOM 1875 C CA . TYR B 1 77 ? -1.911 2.092 3.508 1 98.88 77 TYR B CA 1
ATOM 1876 C C . TYR B 1 77 ? -2.105 3.592 3.693 1 98.88 77 TYR B C 1
ATOM 1878 O O . TYR B 1 77 ? -2.158 4.344 2.717 1 98.88 77 TYR B O 1
ATOM 1886 N N . LEU B 1 78 ? -2.314 3.979 4.91 1 98.81 78 LEU B N 1
ATOM 1887 C CA . LEU B 1 78 ? -2.461 5.383 5.285 1 98.81 78 LEU B CA 1
ATOM 1888 C C . LEU B 1 78 ? -1.177 5.914 5.914 1 98.81 78 LEU B C 1
ATOM 1890 O O . LEU B 1 78 ? -0.675 5.344 6.883 1 98.81 78 LEU B O 1
ATOM 1894 N N . GLY B 1 79 ? -0.621 7.043 5.328 1 97.69 79 GLY B N 1
ATOM 1895 C CA . GLY B 1 79 ? 0.617 7.586 5.863 1 97.69 79 GLY B CA 1
ATOM 1896 C C . GLY B 1 79 ? 0.746 9.086 5.66 1 97.69 79 GLY B C 1
ATOM 1897 O O . GLY B 1 79 ? -0.117 9.711 5.039 1 97.69 79 GLY B O 1
ATOM 1898 N N . ASP B 1 80 ? 1.746 9.617 6.34 1 97.81 80 ASP B N 1
ATOM 1899 C CA . ASP B 1 80 ? 2.174 11.008 6.219 1 97.81 80 ASP B CA 1
ATOM 1900 C C . ASP B 1 80 ? 1.09 11.961 6.715 1 97.81 80 ASP B C 1
ATOM 1902 O O . ASP B 1 80 ? 0.883 13.031 6.137 1 97.81 80 ASP B O 1
ATOM 1906 N N . VAL B 1 81 ? 0.383 11.508 7.691 1 98 81 VAL B N 1
ATOM 1907 C CA . VAL B 1 81 ? -0.689 12.32 8.242 1 98 81 VAL B CA 1
ATOM 1908 C C . VAL B 1 81 ? -0.104 13.375 9.188 1 98 81 VAL B C 1
ATOM 1910 O O . VAL B 1 81 ? 0.612 13.039 10.133 1 98 81 VAL B O 1
ATOM 1913 N N . TYR B 1 82 ? -0.449 14.648 8.883 1 97.88 82 TYR B N 1
ATOM 1914 C CA . TYR B 1 82 ? -0.05 15.672 9.852 1 97.88 82 TYR B CA 1
ATOM 1915 C C . TYR B 1 82 ? -0.973 16.875 9.773 1 97.88 82 TYR B C 1
ATOM 1917 O O . TYR B 1 82 ? -1.67 17.078 8.781 1 97.88 82 TYR B O 1
ATOM 1925 N N . ILE B 1 83 ? -1.055 17.562 10.82 1 98.06 83 ILE B N 1
ATOM 1926 C CA . ILE B 1 83 ? -1.616 18.906 10.945 1 98.06 83 ILE B CA 1
ATOM 1927 C C . ILE B 1 83 ? -0.604 19.828 11.625 1 98.06 83 ILE B C 1
ATOM 1929 O O . ILE B 1 83 ? 0.005 19.453 12.633 1 98.06 83 ILE B O 1
ATOM 1933 N N . LEU B 1 84 ? -0.373 21.016 11.062 1 98.31 84 LEU B N 1
ATOM 1934 C CA . LEU B 1 84 ? 0.54 21.953 11.695 1 98.31 84 LEU B CA 1
ATOM 1935 C C . LEU B 1 84 ? 0.097 22.266 13.117 1 98.31 84 LEU B C 1
ATOM 1937 O O . LEU B 1 84 ? -1.099 22.406 13.391 1 98.31 84 LEU B O 1
ATOM 1941 N N . LYS B 1 85 ? 1.066 22.438 13.938 1 97.31 85 LYS B N 1
ATOM 1942 C CA . LYS B 1 85 ? 0.851 22.578 15.375 1 97.31 85 LYS B CA 1
ATOM 1943 C C . LYS B 1 85 ? -0.124 23.703 15.68 1 97.31 85 LYS B C 1
ATOM 1945 O O . LYS B 1 85 ? -1.022 23.562 16.516 1 97.31 85 LYS B O 1
ATOM 1950 N N . GLU B 1 86 ? -0.03 24.828 15 1 97.31 86 GLU B N 1
ATOM 1951 C CA . GLU B 1 86 ? -0.82 26.031 15.25 1 97.31 86 GLU B CA 1
ATOM 1952 C C . GLU B 1 86 ? -2.297 25.797 14.953 1 97.31 86 GLU B C 1
ATOM 1954 O O . GLU B 1 86 ? -3.156 26.562 15.375 1 97.31 86 GLU B O 1
ATOM 1959 N N . TYR B 1 87 ? -2.586 24.719 14.312 1 98.06 87 TYR B N 1
ATOM 1960 C CA . TYR B 1 87 ? -3.961 24.484 13.875 1 98.06 87 TYR B CA 1
ATOM 1961 C C . TYR B 1 87 ? -4.562 23.266 14.57 1 98.06 87 TYR B C 1
ATOM 1963 O O . TYR B 1 87 ? -5.664 22.844 14.227 1 98.06 87 TYR B O 1
ATOM 1971 N N . ARG B 1 88 ? -3.863 22.719 15.5 1 96.62 88 ARG B N 1
ATOM 1972 C CA . ARG B 1 88 ? -4.324 21.516 16.188 1 96.62 88 ARG B CA 1
ATOM 1973 C C . ARG B 1 88 ? -5.34 21.875 17.281 1 96.62 88 ARG B C 1
ATOM 1975 O O . ARG B 1 88 ? -5.555 23.047 17.578 1 96.62 88 ARG B O 1
ATOM 1982 N N . GLY B 1 89 ? -6.07 20.844 17.703 1 95.5 89 GLY B N 1
ATOM 1983 C CA . GLY B 1 89 ? -7.059 21.047 18.75 1 95.5 89 GLY B CA 1
ATOM 1984 C C . GLY B 1 89 ? -8.383 21.578 18.219 1 95.5 89 GLY B C 1
ATOM 1985 O O . GLY B 1 89 ? -9.211 22.062 19 1 95.5 89 GLY B O 1
ATOM 1986 N N . LYS B 1 90 ? -8.633 21.484 16.953 1 96.69 90 LYS B N 1
ATOM 1987 C CA . LYS B 1 90 ? -9.836 22.031 16.328 1 96.69 90 LYS B CA 1
ATOM 1988 C C . LYS B 1 90 ? -10.648 20.922 15.656 1 96.69 90 LYS B C 1
ATOM 1990 O O . LYS B 1 90 ? -11.555 21.219 14.867 1 96.69 90 LYS B O 1
ATOM 1995 N N . GLY B 1 91 ? -10.25 19.688 15.859 1 96.94 91 GLY B N 1
ATOM 1996 C CA . GLY B 1 91 ? -10.977 18.562 15.281 1 96.94 91 GLY B CA 1
ATOM 1997 C C . GLY B 1 91 ? -10.641 18.312 13.828 1 96.94 91 GLY B C 1
ATOM 1998 O O . GLY B 1 91 ? -11.359 17.594 13.125 1 96.94 91 GLY B O 1
ATOM 1999 N N . LEU B 1 92 ? -9.562 18.891 13.398 1 98.31 92 LEU B N 1
ATOM 2000 C CA . LEU B 1 92 ? -9.227 18.812 11.977 1 98.31 92 LEU B CA 1
ATOM 2001 C C . LEU B 1 92 ? -8.719 17.438 11.602 1 98.31 92 LEU B C 1
ATOM 2003 O O . LEU B 1 92 ? -8.977 16.953 10.5 1 98.31 92 LEU B O 1
ATOM 2007 N N . SER B 1 93 ? -7.98 16.812 12.469 1 97.5 93 SER B N 1
ATOM 2008 C CA . SER B 1 93 ? -7.5 15.461 12.188 1 97.5 93 SER B CA 1
ATOM 2009 C C . SER B 1 93 ? -8.656 14.484 12.039 1 97.5 93 SER B C 1
ATOM 2011 O O . SER B 1 93 ? -8.672 13.664 11.117 1 97.5 93 SER B O 1
ATOM 2013 N N . LYS B 1 94 ? -9.586 14.586 12.945 1 97.81 94 LYS B N 1
ATOM 2014 C CA . LYS B 1 94 ? -10.773 13.734 12.859 1 97.81 94 LYS B CA 1
ATOM 2015 C C . LYS B 1 94 ? -11.516 13.961 11.555 1 97.81 94 LYS B C 1
ATOM 2017 O O . LYS B 1 94 ? -11.953 13.008 10.906 1 97.81 94 LYS B O 1
ATOM 2022 N N . TRP B 1 95 ? -11.734 15.203 11.18 1 98.69 95 TRP B N 1
ATOM 2023 C CA . TRP B 1 95 ? -12.391 15.547 9.93 1 98.69 95 TRP B CA 1
ATOM 2024 C C . TRP B 1 95 ? -11.633 14.977 8.734 1 98.69 95 TRP B C 1
ATOM 2026 O O . TRP B 1 95 ? -12.234 14.375 7.84 1 98.69 95 TRP B O 1
ATOM 2036 N N . LEU B 1 96 ? -10.305 15.094 8.727 1 98.75 96 LEU B N 1
ATOM 2037 C CA . LEU B 1 96 ? -9.453 14.594 7.656 1 98.75 96 LEU B CA 1
ATOM 2038 C C . LEU B 1 96 ? -9.602 13.086 7.5 1 98.75 96 LEU B C 1
ATOM 2040 O O . LEU B 1 96 ? -9.852 12.594 6.398 1 98.75 96 LEU B O 1
ATOM 2044 N N . ILE B 1 97 ? -9.516 12.359 8.617 1 98.75 97 ILE B N 1
ATOM 2045 C CA . ILE B 1 97 ? -9.609 10.898 8.578 1 98.75 97 ILE B CA 1
ATOM 2046 C C . ILE B 1 97 ? -11.016 10.484 8.164 1 98.75 97 ILE B C 1
ATOM 2048 O O . ILE B 1 97 ? -11.195 9.523 7.406 1 98.75 97 ILE B O 1
ATOM 2052 N N . ASN B 1 98 ? -12.008 11.203 8.625 1 98.69 98 ASN B N 1
ATOM 2053 C CA . ASN B 1 98 ? -13.375 10.914 8.203 1 98.69 98 ASN B CA 1
ATOM 2054 C C . ASN B 1 98 ? -13.531 11.016 6.691 1 98.69 98 ASN B C 1
ATOM 2056 O O . ASN B 1 98 ? -14.125 10.148 6.062 1 98.69 98 ASN B O 1
ATOM 2060 N N . GLU B 1 99 ? -13.008 12.094 6.074 1 98.75 99 GLU B N 1
ATOM 2061 C CA . GLU B 1 99 ? -13.078 12.266 4.625 1 98.75 99 GLU B CA 1
ATOM 2062 C C . GLU B 1 99 ? -12.367 11.125 3.9 1 98.75 99 GLU B C 1
ATOM 2064 O O . GLU B 1 99 ? -12.812 10.688 2.838 1 98.75 99 GLU B O 1
ATOM 2069 N N . ILE B 1 100 ? -11.258 10.68 4.438 1 98.81 100 ILE B N 1
ATOM 2070 C CA . ILE B 1 100 ? -10.5 9.57 3.863 1 98.81 100 ILE B CA 1
ATOM 2071 C C . ILE B 1 100 ? -11.32 8.289 3.938 1 98.81 100 ILE B C 1
ATOM 2073 O O . ILE B 1 100 ? -11.492 7.594 2.934 1 98.81 100 ILE B O 1
ATOM 2077 N N . MET B 1 101 ? -11.898 7.996 5.117 1 98.56 101 MET B N 1
ATOM 2078 C CA . MET B 1 101 ? -12.648 6.758 5.336 1 98.56 101 MET B CA 1
ATOM 2079 C C . MET B 1 101 ? -13.906 6.719 4.473 1 98.56 101 MET B C 1
ATOM 2081 O O . MET B 1 101 ? -14.344 5.645 4.066 1 98.56 101 MET B O 1
ATOM 2085 N N . GLU B 1 102 ? -14.391 7.863 4.105 1 98.19 102 GLU B N 1
ATOM 2086 C CA . GLU B 1 102 ? -15.656 7.934 3.377 1 98.19 102 GLU B CA 1
ATOM 2087 C C . GLU B 1 102 ? -15.414 8.047 1.873 1 98.19 102 GLU B C 1
ATOM 2089 O O . GLU B 1 102 ? -16.375 8.07 1.088 1 98.19 102 GLU B O 1
ATOM 2094 N N . HIS B 1 103 ? -14.219 8.188 1.479 1 98.56 103 HIS B N 1
ATOM 2095 C CA . HIS B 1 103 ? -13.938 8.359 0.059 1 98.56 103 HIS B CA 1
ATOM 2096 C C . HIS B 1 103 ? -14.508 7.203 -0.757 1 98.56 103 HIS B C 1
ATOM 2098 O O . HIS B 1 103 ? -14.297 6.035 -0.418 1 98.56 103 HIS B O 1
ATOM 2104 N N . PRO B 1 104 ? -15.125 7.469 -1.857 1 97.88 104 PRO B N 1
ATOM 2105 C CA . PRO B 1 104 ? -15.836 6.43 -2.604 1 97.88 104 PRO B CA 1
ATOM 2106 C C . PRO B 1 104 ? -14.914 5.34 -3.135 1 97.88 104 PRO B C 1
ATOM 2108 O O . PRO B 1 104 ? -15.297 4.168 -3.197 1 97.88 104 PRO B O 1
ATOM 2111 N N . ASN B 1 105 ? -13.727 5.652 -3.5 1 98 105 ASN B N 1
ATOM 2112 C CA . ASN B 1 105 ? -12.812 4.684 -4.094 1 98 105 ASN B CA 1
ATOM 2113 C C . ASN B 1 105 ? -12.055 3.902 -3.027 1 98 105 ASN B C 1
ATOM 2115 O O . ASN B 1 105 ? -11.195 3.074 -3.348 1 98 105 ASN B O 1
ATOM 2119 N N . LEU B 1 106 ? -12.352 4.137 -1.771 1 98.5 106 LEU B N 1
ATOM 2120 C CA . LEU B 1 106 ? -11.672 3.447 -0.679 1 98.5 106 LEU B CA 1
ATOM 2121 C C . LEU B 1 106 ? -12.664 2.615 0.134 1 98.5 106 LEU B C 1
ATOM 2123 O O . LEU B 1 106 ? -12.406 2.307 1.3 1 98.5 106 LEU B O 1
ATOM 2127 N N . GLN B 1 107 ? -13.742 2.311 -0.441 1 97.81 107 GLN B N 1
ATOM 2128 C CA . GLN B 1 107 ? -14.75 1.484 0.218 1 97.81 107 GLN B CA 1
ATOM 2129 C C . GLN B 1 107 ? -14.547 0.006 -0.096 1 97.81 107 GLN B C 1
ATOM 2131 O O . GLN B 1 107 ? -13.961 -0.339 -1.125 1 97.81 107 GLN B O 1
ATOM 2136 N N . GLY B 1 108 ? -14.984 -0.91 0.853 1 96.38 108 GLY B N 1
ATOM 2137 C CA . GLY B 1 108 ? -15 -2.344 0.609 1 96.38 108 GLY B CA 1
ATOM 2138 C C . GLY B 1 108 ? -13.617 -2.973 0.679 1 96.38 108 GLY B C 1
ATOM 2139 O O . GLY B 1 108 ? -13.422 -4.094 0.211 1 96.38 108 GLY B O 1
ATOM 2140 N N . LEU B 1 109 ? -12.68 -2.238 1.201 1 98.25 109 LEU B N 1
ATOM 2141 C CA . LEU B 1 109 ? -11.336 -2.783 1.354 1 98.25 109 LEU B CA 1
ATOM 2142 C C . LEU B 1 109 ? -11.305 -3.865 2.428 1 98.25 109 LEU B C 1
ATOM 2144 O O . LEU B 1 109 ? -11.945 -3.729 3.471 1 98.25 109 LEU B O 1
ATOM 2148 N N . ARG B 1 110 ? -10.57 -4.859 2.188 1 97.88 110 ARG B N 1
ATOM 2149 C CA . ARG B 1 110 ? -10.398 -5.926 3.17 1 97.88 110 ARG B CA 1
ATOM 2150 C C . ARG B 1 110 ? -9.555 -5.453 4.352 1 97.88 110 ARG B C 1
ATOM 2152 O O . ARG B 1 110 ? -9.797 -5.852 5.492 1 97.88 110 ARG B O 1
ATOM 2159 N N . ARG B 1 111 ? -8.547 -4.586 4.008 1 98.31 111 ARG B N 1
ATOM 2160 C CA . ARG B 1 111 ? -7.617 -4.227 5.07 1 98.31 111 ARG B CA 1
ATOM 2161 C C . ARG B 1 111 ? -7.07 -2.816 4.867 1 98.31 111 ARG B C 1
ATOM 2163 O O . ARG B 1 111 ? -6.738 -2.43 3.742 1 98.31 111 ARG B O 1
ATOM 2170 N N . TRP B 1 112 ? -7.012 -2.07 5.91 1 98.75 112 TRP B N 1
ATOM 2171 C CA . TRP B 1 112 ? -6.199 -0.867 6.07 1 98.75 112 TRP B CA 1
ATOM 2172 C C . TRP B 1 112 ? -5 -1.136 6.969 1 98.75 112 TRP B C 1
ATOM 2174 O O . TRP B 1 112 ? -5.105 -1.875 7.949 1 98.75 112 TRP B O 1
ATOM 2184 N N . ILE B 1 113 ? -3.908 -0.527 6.609 1 98.75 113 ILE B N 1
ATOM 2185 C CA . ILE B 1 113 ? -2.713 -0.602 7.441 1 98.75 113 ILE B CA 1
ATOM 2186 C C . ILE B 1 113 ? -2.154 0.801 7.668 1 98.75 113 ILE B C 1
ATOM 2188 O O . ILE B 1 113 ? -2.146 1.628 6.754 1 98.75 113 ILE B O 1
ATOM 2192 N N . LEU B 1 114 ? -1.76 1.088 8.82 1 97.81 114 LEU B N 1
ATOM 2193 C CA . LEU B 1 114 ? -0.977 2.289 9.086 1 97.81 114 LEU B CA 1
ATOM 2194 C C . LEU B 1 114 ? 0.022 2.049 10.219 1 97.81 114 LEU B C 1
ATOM 2196 O O . LEU B 1 114 ? -0.066 1.044 10.922 1 97.81 114 LEU B O 1
ATOM 2200 N N . LEU B 1 115 ? 1.063 2.836 10.266 1 97.31 115 LEU B N 1
ATOM 2201 C CA . LEU B 1 115 ? 2.023 2.873 11.359 1 97.31 115 LEU B CA 1
ATOM 2202 C C . LEU B 1 115 ? 1.948 4.203 12.102 1 97.31 115 LEU B C 1
ATOM 2204 O O . LEU B 1 115 ? 1.875 5.266 11.484 1 97.31 115 LEU B O 1
ATOM 2208 N N . THR B 1 116 ? 1.826 4.184 13.367 1 94.88 116 THR B N 1
ATOM 2209 C CA . THR B 1 116 ? 1.755 5.383 14.195 1 94.88 116 THR B CA 1
ATOM 2210 C C . THR B 1 116 ? 2.346 5.121 15.578 1 94.88 116 THR B C 1
ATOM 2212 O O . THR B 1 116 ? 2.227 4.016 16.109 1 94.88 116 THR B O 1
ATOM 2215 N N . ASP B 1 117 ? 2.959 6.117 16.141 1 89.06 117 ASP B N 1
ATOM 2216 C CA . ASP B 1 117 ? 3.502 5.965 17.484 1 89.06 117 ASP B CA 1
ATOM 2217 C C . ASP B 1 117 ? 2.82 6.922 18.469 1 89.06 117 ASP B C 1
ATOM 2219 O O . ASP B 1 117 ? 3.111 6.902 19.672 1 89.06 117 ASP B O 1
ATOM 2223 N N . THR B 1 118 ? 1.893 7.727 18.062 1 86.44 118 THR B N 1
ATOM 2224 C CA . THR B 1 118 ? 1.405 8.727 19.016 1 86.44 118 THR B CA 1
ATOM 2225 C C . THR B 1 118 ? -0.102 8.922 18.859 1 86.44 118 THR B C 1
ATOM 2227 O O . THR B 1 118 ? -0.743 9.523 19.734 1 86.44 118 THR B O 1
ATOM 2230 N N . ALA B 1 119 ? -0.736 8.414 17.844 1 90.31 119 ALA B N 1
ATOM 2231 C CA . ALA B 1 119 ? -2.117 8.812 17.578 1 90.31 119 ALA B CA 1
ATOM 2232 C C . ALA B 1 119 ? -3.029 7.594 17.484 1 90.31 119 ALA B C 1
ATOM 2234 O O . ALA B 1 119 ? -3.982 7.582 16.703 1 90.31 119 ALA B O 1
ATOM 2235 N N . GLU B 1 120 ? -2.752 6.613 18.234 1 93.62 120 GLU B N 1
ATOM 2236 C CA . GLU B 1 120 ? -3.602 5.426 18.203 1 93.62 120 GLU B CA 1
ATOM 2237 C C . GLU B 1 120 ? -5.055 5.777 18.5 1 93.62 120 GLU B C 1
ATOM 2239 O O . GLU B 1 120 ? -5.973 5.219 17.891 1 93.62 120 GLU B O 1
ATOM 2244 N N . TRP B 1 121 ? -5.172 6.645 19.484 1 93.75 121 TRP B N 1
ATOM 2245 C CA . TRP B 1 121 ? -6.5 7.039 19.953 1 93.75 121 TRP B CA 1
ATOM 2246 C C . TRP B 1 121 ? -7.348 7.559 18.797 1 93.75 121 TRP B C 1
ATOM 2248 O O . TRP B 1 121 ? -8.555 7.312 18.75 1 93.75 121 TRP B O 1
ATOM 2258 N N . LEU B 1 122 ? -6.832 8.227 17.922 1 95.56 122 LEU B N 1
ATOM 2259 C CA . LEU B 1 122 ? -7.535 8.805 16.781 1 95.56 122 LEU B CA 1
ATOM 2260 C C . LEU B 1 122 ? -8.07 7.707 15.867 1 95.56 122 LEU B C 1
ATOM 2262 O O . LEU B 1 122 ? -9.25 7.711 15.508 1 95.56 122 LEU B O 1
ATOM 2266 N N . TYR B 1 123 ? -7.219 6.746 15.578 1 97.88 123 TYR B N 1
ATOM 2267 C CA . TYR B 1 123 ? -7.547 5.75 14.562 1 97.88 123 TYR B CA 1
ATOM 2268 C C . TYR B 1 123 ? -8.492 4.691 15.117 1 97.88 123 TYR B C 1
ATOM 2270 O O . TYR B 1 123 ? -9.289 4.109 14.375 1 97.88 123 TYR B O 1
ATOM 2278 N N . LYS B 1 124 ? -8.43 4.465 16.391 1 97.75 124 LYS B N 1
ATOM 2279 C CA . LYS B 1 124 ? -9.375 3.555 17.047 1 97.75 124 LYS B CA 1
ATOM 2280 C C . LYS B 1 124 ? -10.812 4.016 16.828 1 97.75 124 LYS B C 1
ATOM 2282 O O . LYS B 1 124 ? -11.727 3.193 16.719 1 97.75 124 LYS B O 1
ATOM 2287 N N . LYS B 1 125 ? -11.008 5.305 16.734 1 97.44 125 LYS B N 1
ATOM 2288 C CA . LYS B 1 125 ? -12.344 5.863 16.516 1 97.44 125 LYS B CA 1
ATOM 2289 C C . LYS B 1 125 ? -12.891 5.473 15.141 1 97.44 125 LYS B C 1
ATOM 2291 O O . LYS B 1 125 ? -14.094 5.57 14.898 1 97.44 125 LYS B O 1
ATOM 2296 N N . PHE B 1 126 ? -12 5.102 14.297 1 97.94 126 PHE B N 1
ATOM 2297 C CA . PHE B 1 126 ? -12.406 4.797 12.93 1 97.94 126 PHE B CA 1
ATOM 2298 C C . PHE B 1 126 ? -12.273 3.305 12.648 1 97.94 126 PHE B C 1
ATOM 2300 O O . PHE B 1 126 ? -12.18 2.895 11.484 1 97.94 126 PHE B O 1
ATOM 2307 N N . GLY B 1 127 ? -12.117 2.479 13.711 1 97.75 127 GLY B N 1
ATOM 2308 C CA . GLY B 1 127 ? -12.18 1.032 13.57 1 97.75 127 GLY B CA 1
ATOM 2309 C C . GLY B 1 127 ? -10.82 0.38 13.453 1 97.75 127 GLY B C 1
ATOM 2310 O O . GLY B 1 127 ? -10.719 -0.838 13.297 1 97.75 127 GLY B O 1
ATOM 2311 N N . PHE B 1 128 ? -9.75 1.148 13.539 1 98.5 128 PHE B N 1
ATOM 2312 C CA . PHE B 1 128 ? -8.422 0.553 13.57 1 98.5 128 PHE B CA 1
ATOM 2313 C C . PHE B 1 128 ? -8.141 -0.085 14.922 1 98.5 128 PHE B C 1
ATOM 2315 O O . PHE B 1 128 ? -8.609 0.402 15.953 1 98.5 128 PHE B O 1
ATOM 2322 N N . THR B 1 129 ? -7.391 -1.111 14.875 1 97.75 129 THR B N 1
ATOM 2323 C CA . THR B 1 129 ? -6.965 -1.806 16.094 1 97.75 129 THR B CA 1
ATOM 2324 C C . THR B 1 129 ? -5.477 -2.145 16.016 1 97.75 129 THR B C 1
ATOM 2326 O O . THR B 1 129 ? -4.867 -2.088 14.953 1 97.75 129 THR B O 1
ATOM 2329 N N . GLU B 1 130 ? -4.98 -2.477 17.156 1 96.38 130 GLU B N 1
ATOM 2330 C CA . GLU B 1 130 ? -3.68 -3.141 17.141 1 96.38 130 GLU B CA 1
ATOM 2331 C C . GLU B 1 130 ? -3.738 -4.445 16.344 1 96.38 130 GLU B C 1
ATOM 2333 O O . GLU B 1 130 ? -4.812 -5.016 16.156 1 96.38 130 GLU B O 1
ATOM 2338 N N . ILE B 1 131 ? -2.576 -4.809 15.859 1 96.62 131 ILE B N 1
ATOM 2339 C CA . ILE B 1 131 ? -2.516 -6.047 15.094 1 96.62 131 ILE B CA 1
ATOM 2340 C C . ILE B 1 131 ? -2.715 -7.242 16.016 1 96.62 131 ILE B C 1
ATOM 2342 O O . ILE B 1 131 ? -1.87 -7.516 16.875 1 96.62 131 ILE B O 1
ATOM 2346 N N . PRO B 1 132 ? -3.768 -8.008 15.875 1 94.06 132 PRO B N 1
ATOM 2347 C CA . PRO B 1 132 ? -4.047 -9.117 16.797 1 94.06 132 PRO B CA 1
ATOM 2348 C C . PRO B 1 132 ? -3.064 -10.281 16.625 1 94.06 132 PRO B C 1
ATOM 2350 O O . PRO B 1 132 ? -2.768 -10.984 17.594 1 94.06 132 PRO B O 1
ATOM 2353 N N . LYS B 1 133 ? -2.582 -10.508 15.445 1 94.44 133 LYS B N 1
ATOM 2354 C CA . LYS B 1 133 ? -1.633 -11.57 15.148 1 94.44 133 LYS B CA 1
ATOM 2355 C C . LYS B 1 133 ? -0.417 -11.031 14.398 1 94.44 133 LYS B C 1
ATOM 2357 O O . LYS B 1 133 ? -0.255 -11.281 13.203 1 94.44 133 LYS B O 1
ATOM 2362 N N . PRO B 1 134 ? 0.439 -10.367 15.164 1 95.69 134 PRO B N 1
ATOM 2363 C CA . PRO B 1 134 ? 1.576 -9.711 14.516 1 95.69 134 PRO B CA 1
ATOM 2364 C C . PRO B 1 134 ? 2.502 -10.703 13.805 1 95.69 134 PRO B C 1
ATOM 2366 O O . PRO B 1 134 ? 3.287 -10.305 12.945 1 95.69 134 PRO B O 1
ATOM 2369 N N . GLU B 1 135 ? 2.379 -12.023 14.18 1 93.81 135 GLU B N 1
ATOM 2370 C CA . GLU B 1 135 ? 3.246 -13.039 13.586 1 93.81 135 GLU B CA 1
ATOM 2371 C C . GLU B 1 135 ? 2.951 -13.227 12.102 1 93.81 135 GLU B C 1
ATOM 2373 O O . GLU B 1 135 ? 3.768 -13.781 11.367 1 93.81 135 GLU B O 1
ATOM 2378 N N . PHE B 1 136 ? 1.794 -12.742 11.641 1 95.5 136 PHE B N 1
ATOM 2379 C CA . PHE B 1 136 ? 1.427 -12.883 10.234 1 95.5 136 PHE B CA 1
ATOM 2380 C C . PHE B 1 136 ? 2.006 -11.742 9.406 1 95.5 136 PHE B C 1
ATOM 2382 O O . PHE B 1 136 ? 1.977 -11.781 8.18 1 95.5 136 PHE B O 1
ATOM 2389 N N . TYR B 1 137 ? 2.535 -10.742 10.102 1 97.88 137 TYR B N 1
ATOM 2390 C CA . TYR B 1 137 ? 3.117 -9.594 9.414 1 97.88 137 TYR B CA 1
ATOM 2391 C C . TYR B 1 137 ? 4.629 -9.75 9.281 1 97.88 137 TYR B C 1
ATOM 2393 O O . TYR B 1 137 ? 5.293 -10.211 10.211 1 97.88 137 TYR B O 1
ATOM 2401 N N . MET B 1 138 ? 5.152 -9.344 8.164 1 98.25 138 MET B N 1
ATOM 2402 C CA . MET B 1 138 ? 6.586 -9.141 7.969 1 98.25 138 MET B CA 1
ATOM 2403 C C . MET B 1 138 ? 6.859 -7.789 7.328 1 98.25 138 MET B C 1
ATOM 2405 O O . MET B 1 138 ? 5.992 -7.223 6.664 1 98.25 138 MET B O 1
ATOM 2409 N N . GLU B 1 139 ? 8.031 -7.328 7.609 1 98.5 139 GLU B N 1
ATOM 2410 C CA . GLU B 1 139 ? 8.43 -6.082 6.965 1 98.5 139 GLU B CA 1
ATOM 2411 C C . GLU B 1 139 ? 9.891 -6.129 6.527 1 98.5 139 GLU B C 1
ATOM 2413 O O . GLU B 1 139 ? 10.664 -6.953 7.02 1 98.5 139 GLU B O 1
ATOM 2418 N N . LYS B 1 140 ? 10.266 -5.457 5.539 1 98.31 140 LYS B N 1
ATOM 2419 C CA . LYS B 1 140 ? 11.609 -5.027 5.18 1 98.31 140 LYS B CA 1
ATOM 2420 C C . LYS B 1 140 ? 11.758 -3.516 5.32 1 98.31 140 LYS B C 1
ATOM 2422 O O . LYS B 1 140 ? 11.211 -2.756 4.52 1 98.31 140 LYS B O 1
ATOM 2427 N N . HIS B 1 141 ? 12.469 -3.119 6.355 1 97.81 141 HIS B N 1
ATOM 2428 C CA . HIS B 1 141 ? 12.516 -1.72 6.766 1 97.81 141 HIS B CA 1
ATOM 2429 C C . HIS B 1 141 ? 13.938 -1.169 6.684 1 97.81 141 HIS B C 1
ATOM 2431 O O . HIS B 1 141 ? 14.867 -1.753 7.246 1 97.81 141 HIS B O 1
ATOM 2437 N N . ASN B 1 142 ? 14.133 -0.08 5.957 1 96.25 142 ASN B N 1
ATOM 2438 C CA . ASN B 1 142 ? 15.383 0.665 5.887 1 96.25 142 ASN B CA 1
ATOM 2439 C C . ASN B 1 142 ? 15.227 2.082 6.426 1 96.25 142 ASN B C 1
ATOM 2441 O O . ASN B 1 142 ? 14.961 3.016 5.664 1 96.25 142 ASN B O 1
ATOM 2445 N N . PRO B 1 143 ? 15.438 2.309 7.711 1 92.88 143 PRO B N 1
ATOM 2446 C CA . PRO B 1 143 ? 15.195 3.615 8.328 1 92.88 143 PRO B CA 1
ATOM 2447 C C . PRO B 1 143 ? 16.172 4.684 7.84 1 92.88 143 PRO B C 1
ATOM 2449 O O . PRO B 1 143 ? 15.938 5.879 8.047 1 92.88 143 PRO B O 1
ATOM 2452 N N . ASN B 1 144 ? 17.266 4.301 7.16 1 93.38 144 ASN B N 1
ATOM 2453 C CA . ASN B 1 144 ? 18.297 5.258 6.754 1 93.38 144 ASN B CA 1
ATOM 2454 C C . ASN B 1 144 ? 18.25 5.531 5.254 1 93.38 144 ASN B C 1
ATOM 2456 O O . ASN B 1 144 ? 19.188 6.078 4.688 1 93.38 144 ASN B O 1
ATOM 2460 N N . VAL B 1 145 ? 17.219 5.16 4.66 1 94.94 145 VAL B N 1
ATOM 2461 C CA . VAL B 1 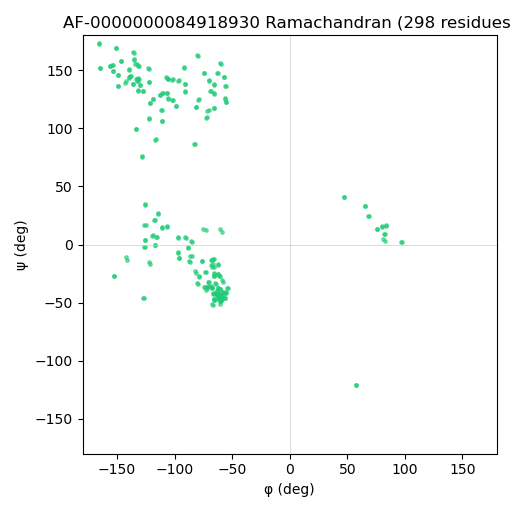145 ? 17.141 5.223 3.205 1 94.94 145 VAL B CA 1
ATOM 2462 C C . VAL B 1 145 ? 17.266 6.672 2.742 1 94.94 145 VAL B C 1
ATOM 2464 O O . VAL B 1 145 ? 17.766 6.938 1.646 1 94.94 145 VAL B O 1
ATOM 2467 N N . TYR B 1 146 ? 16.922 7.609 3.551 1 93.94 146 TYR B N 1
ATOM 2468 C CA . TYR B 1 146 ? 16.922 9.008 3.145 1 93.94 146 TYR B CA 1
ATOM 2469 C C . TYR B 1 146 ? 18.234 9.695 3.557 1 93.94 146 TYR B C 1
ATOM 2471 O O . TYR B 1 146 ? 18.422 10.883 3.303 1 93.94 146 TYR B O 1
ATOM 2479 N N . SER B 1 147 ? 19.141 9.117 4.402 1 84.81 147 SER B N 1
ATOM 2480 C CA . SER B 1 147 ? 20.375 9.719 4.926 1 84.81 147 SER B CA 1
ATOM 2481 C C . SER B 1 147 ? 21.438 9.844 3.838 1 84.81 147 SER B C 1
ATOM 2483 O O . SER B 1 147 ? 22.328 10.688 3.932 1 84.81 147 SER B O 1
ATOM 2485 N N . ALA B 1 148 ? 21.719 8.984 2.82 1 60.41 148 ALA B N 1
ATOM 2486 C CA . ALA B 1 148 ? 22.906 8.961 1.987 1 60.41 148 ALA B CA 1
ATOM 2487 C C . ALA B 1 148 ? 23.078 10.266 1.222 1 60.41 148 ALA B C 1
ATOM 2489 O O . ALA B 1 148 ? 24.172 10.602 0.781 1 60.41 148 ALA B O 1
ATOM 2490 N N . ILE B 1 149 ? 22.172 10.906 0.463 1 49.44 149 ILE B N 1
ATOM 2491 C CA . ILE B 1 149 ? 22.562 11.789 -0.635 1 49.44 149 ILE B CA 1
ATOM 2492 C C . ILE B 1 149 ? 23.141 13.086 -0.078 1 49.44 149 ILE B C 1
ATOM 2494 O O . ILE B 1 149 ? 22.406 14.07 0.096 1 49.44 149 ILE B O 1
ATOM 2498 N N . LYS B 1 150 ? 23.469 13.203 1.19 1 42.41 150 LYS B N 1
ATOM 2499 C CA . LYS B 1 150 ? 24.141 14.461 1.538 1 42.41 150 LYS B CA 1
ATOM 2500 C C . LYS B 1 150 ? 25.422 14.648 0.736 1 42.41 150 LYS B C 1
ATOM 2502 O O . LYS B 1 150 ? 26.125 15.633 0.917 1 42.41 150 LYS B O 1
ATOM 2507 N N . ASN B 1 151 ? 25.719 13.898 -0.266 1 33.34 151 ASN B N 1
ATOM 2508 C CA . ASN B 1 151 ? 26.953 14.43 -0.842 1 33.34 151 ASN B CA 1
ATOM 2509 C C . ASN B 1 151 ? 26.703 15.75 -1.563 1 33.34 151 ASN B C 1
ATOM 2511 O O . ASN B 1 151 ? 25.734 15.883 -2.318 1 33.34 151 ASN B 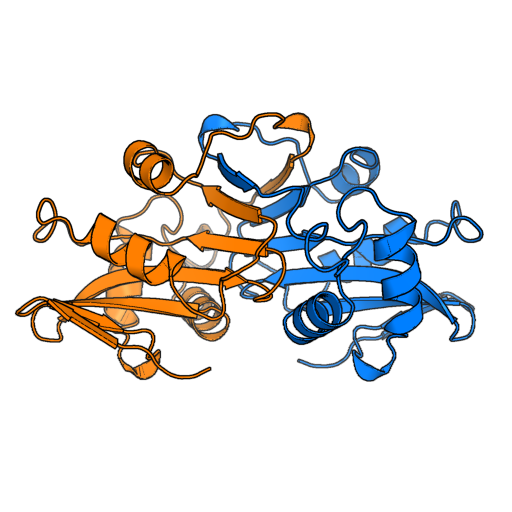O 1
#

Organism: Cellulophaga lytica (strain ATCC 23178 / DSM 7489 / JCM 8516 / NBRC 14961 / NCIMB 1423 / VKM B-1433 / Cy l20) (NCBI:txid867900)

Sequence (302 aa):
MKVRETHRNDYTISTDKNKLDVLSIHKFLANQTDWANGIPLNTLKTSIENSLNFGLYYKNKQIGFARIISDFSTIAYLGDVYILKEYRGKGLSKWLINEIMEHPNLQGLRRWILLTDTAEWLYKKFGFTEIPKPEFYMEKHNPNVYSAIKNMKVRETHRNDYTISTDKNKLDVLSIHKFLANQTDWANGIPLNTLKTSIENSLNFGLYYKNKQIGFARIISDFSTIAYLGDVYILKEYRGKGLSKWLINEIMEHPNLQGLRRWILLTDTAEWLYKKFGFTEIPKPEFYMEKHNPNVYSAIKN

Nearest PDB structures (foldseek):
  2ozh-assembly1_A-2  TM=9.574E-01  e=1.468E-18  Xanthomonas campestris pv. campestris
  7dai-assembly2_C  TM=7.800E-01  e=2.177E-08  Oryza sativa Japonica Group
  7dal-assembly1_B  TM=7.615E-01  e=2.313E-08  Oryza sativa Japonica Group
  6k5m-assembly1_A  TM=7.846E-01  e=6.524E-08  Oryza sativa Japonica Group
  2atr-assembly1_A  TM=7.382E-01  e=1.757E-06  Streptococcus pneumoniae TIGR4

Radius of gyration: 19.72 Å; Cα contacts (8 Å, |Δi|>4): 538; chains: 2; bounding box: 54×59×42 Å